Protein 7UOA (pdb70)

Radius of gyration: 18.77 Å; Cα contacts (8 Å, |Δi|>4): 302; chains: 2; bounding box: 49×44×49 Å

B-factor: mean 116.1, std 19.02, range [70.69, 180.22]

Secondary structure (DSSP, 8-state):
--HHHHHHHHHHHHHHHHHHHHHHHHHHT-EEEHHHHHHHTSSSSGGGHHHHHHHHHHHHHTTT-EEEEE----EEEEEETTS-S----------HHHHHHHHHHHHHSTTEEEHHHHHHHHHHTT--TTS-BTTTB-HHHIIIIIHHHTTSEEEE-----EEEE-HHHHHH--HHHHHHHHHHHHTPPPP----HHHHHH--/--TTTT-

Foldseek 3Di:
DDPLVVVVVVLVVLLVQVLQVVLVVQLVQHKDALVCCCVPRVVPLSLCCVQSVVSNQLVCCQQQQWHWDCPPPRMTTIAGHLHADAQPPCRGAGCRNVLLVLQLQQLVVPQKAAPVSSQVSVVVVPQHQPDQDPRNGHPVCCVPVVCVVVQQWDWDPDCNIIIGGGPSVVVSHHSVSSVVSVVDSVPDDDRDDDGPVVSVVSD/DDVVPDD

Nearest PDB structures (foldseek):
  7uoa-assembly1_A  TM=1.005E+00  e=1.827E-39  Homo sapiens
  2wa0-assembly1_A  TM=9.942E-01  e=4.359E-34  Homo sapiens
  9bd3-assembly2_C  TM=9.925E-01  e=2.452E-32  Homo sapiens
  6wjh-assembly3_C  TM=8.732E-01  e=4.875E-22  Homo sapiens
  6wjh-assembly4_D  TM=8.618E-01  e=2.652E-21  Homo sapiens

Solvent-accessible surface area: 10988 Å² total; per-residue (Å²): 124,93,65,84,61,94,24,137,106,25,1,49,94,27,10,83,80,0,8,85,30,1,10,158,22,31,34,56,188,91,97,1,46,75,66,60,1,35,98,66,11,0,108,115,66,73,121,15,15,98,30,1,29,19,37,0,24,24,11,0,52,1,54,14,0,0,45,27,34,85,86,85,102,74,32,25,35,17,69,20,6,49,54,16,74,18,31,18,44,204,90,127,50,1,44,0,1,2,0,3,0,0,1,0,13,0,8,106,107,33,119,34,0,49,39,69,28,0,44,106,10,0,20,60,22,33,0,124,73,67,48,139,51,120,35,14,14,51,2,95,119,7,4,23,90,49,0,48,128,60,74,1,3,87,64,58,52,84,165,88,99,43,5,55,14,1,83,58,0,110,86,52,15,48,58,120,36,0,58,96,6,5,92,122,2,59,79,42,135,121,46,82,61,18,43,69,153,90,22,61,120,113,112,145,15,117,21,2,67,82

GO terms:
  GO:0043066 negative regulation of apoptotic process (P, IMP)
  GO:0045787 positive regulation of cell cycle (P, IMP)
  GO:0005515 protein binding (F, IPI)

Sequence (210 aa):
ADAESLFREALSNKVDELAHFLLRKYRAKELVTKAEMLERVIKNYKRCFPVIFGKASESLKMIFGIDVKEVDSNTYTLVTCLGLSYDGLLQIFPKTGLLIIVLGTIAMEGDSASEEEIWEELGVMGVYDGREHTVYGEPRKLLTQDWVQENYLEYRQVPRYEFLWGPRALAETSYVKVLEHVVRVNARVRIAYPSLREAALLEYIRLYDY

InterPro domains:
  IPR002190 MAGE homology domain [PF01454] (121-282)
  IPR002190 MAGE homology domain [PS50838] (110-309)
  IPR002190 MAGE homology domain [SM01373] (117-287)
  IPR021072 Melanoma associated antigen, N-terminal [PF12440] (5-97)
  IPR021072 Melanoma associated antigen, N-terminal [SM01392] (3-97)
  IPR037445 Melanoma-associated antigen [PTHR11736] (4-315)
  IPR041898 MAGE homology domain, winged helix WH1 motif [G3DSA:1.10.10.1200] (82-191)
  IPR041899 MAGE homology domain, winged helix WH2 motif [G3DSA:1.10.10.1210] (194-317)

Structure (mmCIF, N/CA/C/O backbone):
data_7UOA
#
_entry.id   7UOA
#
_cell.length_a   79.387
_cell.length_b   79.387
_cell.length_c   215.003
_cell.angle_alpha   90.000
_cell.angle_beta   90.000
_cell.angle_gamma   120.000
#
_symmetry.space_group_name_H-M   'P 65 2 2'
#
loop_
_entity.id
_entity.type
_entity.pdbx_description
1 polymer 'Melanoma antigen A 4'
2 polymer MTP-1
3 non-polymer 1,2-ETHANEDIOL
4 non-polymer 2-AMINO-2-HYDROXYMETHYL-PROPANE-1,3-DIOL
#
loop_
_atom_site.group_PDB
_atom_site.id
_atom_site.type_symbol
_atom_site.label_atom_id
_atom_site.label_alt_id
_atom_site.label_comp_id
_atom_site.label_asym_id
_atom_site.label_entity_id
_atom_site.label_seq_id
_atom_site.pdbx_PDB_ins_code
_atom_site.Cartn_x
_atom_site.Cartn_y
_atom_site.Cartn_z
_atom_site.occupancy
_atom_site.B_iso_or_equiv
_atom_site.auth_seq_id
_atom_site.auth_comp_id
_atom_site.auth_asym_id
_atom_site.auth_atom_id
_atom_site.pdbx_PDB_model_num
ATOM 1 N N . ALA A 1 3 ? -17.642 16.593 20.650 1.00 137.17 100 ALA A N 1
ATOM 2 C CA . ALA A 1 3 ? -16.919 17.527 21.488 1.00 142.82 100 ALA A CA 1
ATOM 3 C C . ALA A 1 3 ? -15.485 17.640 21.001 1.00 144.44 100 ALA A C 1
ATOM 4 O O . ALA A 1 3 ? -14.884 18.705 21.063 1.00 142.98 100 ALA A O 1
ATOM 6 N N . ASP A 1 4 ? -14.965 16.540 20.469 1.00 146.39 101 ASP A N 1
ATOM 7 C CA . ASP A 1 4 ? -13.614 16.543 19.931 1.00 141.44 101 ASP A CA 1
ATOM 8 C C . ASP A 1 4 ? -13.515 17.492 18.738 1.00 156.62 101 ASP A C 1
ATOM 9 O O . ASP A 1 4 ? -14.450 17.628 17.943 1.00 164.09 101 ASP A O 1
ATOM 14 N N . ALA A 1 5 ? -12.368 18.161 18.624 1.00 142.84 102 ALA A N 1
ATOM 15 C CA . ALA A 1 5 ? -12.229 19.214 17.622 1.00 132.45 102 ALA A CA 1
ATOM 16 C C . ALA A 1 5 ? -12.236 18.638 16.210 1.00 128.83 102 ALA A C 1
ATOM 17 O O . ALA A 1 5 ? -12.975 19.112 15.337 1.00 119.25 102 ALA A O 1
ATOM 19 N N . GLU A 1 6 ? -11.419 17.608 15.963 1.00 130.08 103 GLU A N 1
ATOM 20 C CA . GLU A 1 6 ? -11.478 16.940 14.667 1.00 129.01 103 GLU A CA 1
ATOM 21 C C . GLU A 1 6 ? -12.826 16.267 14.451 1.00 130.36 103 GLU A C 1
ATOM 22 O O . GLU A 1 6 ? -13.247 16.089 13.303 1.00 125.83 103 GLU A O 1
ATOM 28 N N . SER A 1 7 ? -13.518 15.897 15.531 1.00 128.85 104 SER A N 1
ATOM 29 C CA . SER A 1 7 ? -14.858 15.339 15.385 1.00 125.46 104 SER A CA 1
ATOM 30 C C . SER A 1 7 ? -15.867 16.422 15.022 1.00 118.29 104 SER A C 1
ATOM 31 O O . SER A 1 7 ? -16.776 16.187 14.216 1.00 120.71 104 SER A O 1
ATOM 34 N N . LEU A 1 8 ? -15.733 17.610 15.615 1.00 115.33 105 LEU A N 1
ATOM 35 C CA . LEU A 1 8 ? -16.554 18.746 15.219 1.00 114.08 105 LEU A CA 1
ATOM 36 C C . LEU A 1 8 ? -16.128 19.340 13.884 1.00 112.41 105 LEU A C 1
ATOM 37 O O . LEU A 1 8 ? -16.868 20.152 13.319 1.00 109.01 105 LEU A O 1
ATOM 42 N N . PHE A 1 9 ? -14.955 18.962 13.373 1.00 112.77 106 PHE A N 1
ATOM 43 C CA . PHE A 1 9 ? -14.493 19.482 12.092 1.00 108.52 106 PHE A CA 1
ATOM 44 C C . PHE A 1 9 ? -15.310 18.897 10.947 1.00 104.34 106 PHE A C 1
ATOM 45 O O . PHE A 1 9 ? -15.931 19.628 10.166 1.00 97.97 106 PHE A O 1
ATOM 53 N N . ARG A 1 10 ? -15.327 17.565 10.840 1.00 105.71 107 ARG A N 1
ATOM 54 C CA . ARG A 1 10 ? -16.071 16.908 9.773 1.00 102.36 107 ARG A CA 1
ATOM 55 C C . ARG A 1 10 ? -17.568 17.180 9.858 1.00 98.55 107 ARG A C 1
ATOM 56 O O . ARG A 1 10 ? -18.258 17.095 8.839 1.00 103.98 107 ARG A O 1
ATOM 64 N N . GLU A 1 11 ? -18.088 17.502 11.047 1.00 98.40 108 GLU A N 1
ATOM 65 C CA . GLU A 1 11 ? -19.465 17.977 11.142 1.00 101.68 108 GLU A CA 1
ATOM 66 C C . GLU A 1 11 ? -19.616 19.361 10.527 1.00 96.68 108 GLU A C 1
ATOM 67 O O . GLU A 1 11 ? -20.679 19.683 9.987 1.00 94.28 108 GLU A O 1
ATOM 73 N N . ALA A 1 12 ? -18.571 20.188 10.599 1.00 96.79 109 ALA A N 1
ATOM 74 C CA . ALA A 1 12 ? -18.616 21.505 9.975 1.00 94.60 109 ALA A CA 1
ATOM 75 C C . ALA A 1 12 ? -18.459 21.406 8.463 1.00 96.92 109 ALA A C 1
ATOM 76 O O . ALA A 1 12 ? -19.121 22.137 7.718 1.00 101.58 109 ALA A O 1
ATOM 78 N N . LEU A 1 13 ? -17.593 20.506 7.994 1.00 97.09 110 LEU A N 1
ATOM 79 C CA . LEU A 1 13 ? -17.453 20.278 6.561 1.00 93.12 110 LEU A CA 1
ATOM 80 C C . LEU A 1 13 ? -18.724 19.669 5.985 1.00 89.54 110 LEU A C 1
ATOM 81 O O . LEU A 1 13 ? -19.259 20.143 4.977 1.00 92.51 110 LEU A O 1
ATOM 86 N N . SER A 1 14 ? -19.221 18.604 6.623 1.00 88.14 111 SER A N 1
ATOM 87 C CA . SER A 1 14 ? -20.443 17.954 6.162 1.00 86.06 111 SER A CA 1
ATOM 88 C C . SER A 1 14 ? -21.618 18.920 6.132 1.00 89.23 111 SER A C 1
ATOM 89 O O . SER A 1 14 ? -22.525 18.770 5.303 1.00 91.38 111 SER A O 1
ATOM 92 N N . ASN A 1 15 ? -21.621 19.915 7.018 1.00 91.46 112 ASN A N 1
ATOM 93 C CA . ASN A 1 15 ? -22.661 20.930 6.996 1.00 99.29 112 ASN A CA 1
ATOM 94 C C . ASN A 1 15 ? -22.403 22.016 5.962 1.00 94.81 112 ASN A C 1
ATOM 95 O O . ASN A 1 15 ? -23.362 22.596 5.441 1.00 105.57 112 ASN A O 1
ATOM 100 N N . LYS A 1 16 ? -21.139 22.300 5.643 1.00 91.26 113 LYS A N 1
ATOM 101 C CA . LYS A 1 16 ? -20.851 23.239 4.565 1.00 98.90 113 LYS A CA 1
ATOM 102 C C . LYS A 1 16 ? -21.102 22.621 3.198 1.00 96.91 113 LYS A C 1
ATOM 103 O O . LYS A 1 16 ? -21.395 23.344 2.240 1.00 89.06 113 LYS A O 1
ATOM 109 N N . VAL A 1 17 ? -20.991 21.297 3.086 1.00 94.30 114 VAL A N 1
ATOM 110 C CA . VAL A 1 17 ? -21.369 20.624 1.846 1.00 84.08 114 VAL A CA 1
ATOM 111 C C . VAL A 1 17 ? -22.856 20.811 1.584 1.00 89.13 114 VAL A C 1
ATOM 112 O O . VAL A 1 17 ? -23.274 21.167 0.475 1.00 96.37 114 VAL A O 1
ATOM 116 N N . ASP A 1 18 ? -23.675 20.586 2.610 1.00 91.03 115 ASP A N 1
ATOM 117 C CA . ASP A 1 18 ? -25.116 20.753 2.504 1.00 91.52 115 ASP A CA 1
ATOM 118 C C . ASP A 1 18 ? -25.553 22.211 2.540 1.00 91.49 115 ASP A C 1
ATOM 119 O O . ASP A 1 18 ? -26.714 22.501 2.235 1.00 92.62 115 ASP A O 1
ATOM 124 N N . GLU A 1 19 ? -24.667 23.129 2.914 1.00 90.83 116 GLU A N 1
ATOM 125 C CA . GLU A 1 19 ? -24.975 24.547 2.822 1.00 96.30 116 GLU A CA 1
ATOM 126 C C . GLU A 1 19 ? -24.582 25.149 1.482 1.00 97.74 116 GLU A C 1
ATOM 127 O O . GLU A 1 19 ? -25.202 26.128 1.052 1.00 97.26 116 GLU A O 1
ATOM 133 N N . LEU A 1 20 ? -23.579 24.579 0.814 1.00 98.49 117 LEU A N 1
ATOM 134 C CA . LEU A 1 20 ? -23.230 25.009 -0.533 1.00 98.77 117 LEU A CA 1
ATOM 135 C C . LEU A 1 20 ? -24.202 24.430 -1.552 1.00 95.01 117 LEU A C 1
ATOM 136 O O . LEU A 1 20 ? -24.617 25.120 -2.491 1.00 91.68 117 LEU A O 1
ATOM 141 N N . ALA A 1 21 ? -24.578 23.161 -1.377 1.00 93.95 118 ALA A N 1
ATOM 142 C CA . ALA A 1 21 ? -25.542 22.521 -2.262 1.00 88.63 118 ALA A CA 1
ATOM 143 C C . ALA A 1 21 ? -26.864 23.277 -2.275 1.00 94.98 118 ALA A C 1
ATOM 144 O O . ALA A 1 21 ? -27.369 23.665 -3.337 1.00 105.06 118 ALA A O 1
ATOM 146 N N . HIS A 1 22 ? -27.432 23.501 -1.088 1.00 93.79 119 HIS A N 1
ATOM 147 C CA . HIS A 1 22 ? -28.650 24.289 -0.958 1.00 97.67 119 HIS A CA 1
ATOM 148 C C . HIS A 1 22 ? -28.458 25.739 -1.378 1.00 102.76 119 HIS A C 1
ATOM 149 O O . HIS A 1 22 ? -29.453 26.448 -1.559 1.00 111.07 119 HIS A O 1
ATOM 156 N N . PHE A 1 23 ? -27.214 26.192 -1.537 1.00 98.85 120 PHE A N 1
ATOM 157 C CA . PHE A 1 23 ? -26.964 27.511 -2.105 1.00 102.46 120 PHE A CA 1
ATOM 158 C C . PHE A 1 23 ? -27.026 27.466 -3.627 1.00 105.34 120 PHE A C 1
ATOM 159 O O . PHE A 1 23 ? -27.675 28.309 -4.255 1.00 108.30 120 PHE A O 1
ATOM 167 N N . LEU A 1 24 ? -26.369 26.473 -4.231 1.00 107.02 121 LEU A N 1
ATOM 168 C CA . LEU A 1 24 ? -26.376 26.352 -5.685 1.00 103.82 121 LEU A CA 1
ATOM 169 C C . LEU A 1 24 ? -27.777 26.073 -6.215 1.00 109.08 121 LEU A C 1
ATOM 170 O O . LEU A 1 24 ? -28.138 26.528 -7.306 1.00 115.68 121 LEU A O 1
ATOM 175 N N . LEU A 1 25 ? -28.585 25.323 -5.461 1.00 107.79 122 LEU A N 1
ATOM 176 C CA . LEU A 1 25 ? -29.965 25.104 -5.881 1.00 108.90 122 LEU A CA 1
ATOM 177 C C . LEU A 1 25 ? -30.733 26.419 -5.933 1.00 117.58 122 LEU A C 1
ATOM 178 O O . LEU A 1 25 ? -31.580 26.620 -6.811 1.00 125.27 122 LEU A O 1
ATOM 183 N N . ARG A 1 26 ? -30.449 27.329 -4.998 1.00 115.23 123 ARG A N 1
ATOM 184 C CA . ARG A 1 26 ? -31.028 28.664 -5.077 1.00 122.36 123 ARG A CA 1
ATOM 185 C C . ARG A 1 26 ? -30.487 29.426 -6.279 1.00 125.02 123 ARG A C 1
ATOM 186 O O . ARG A 1 26 ? -31.155 30.328 -6.798 1.00 123.03 123 ARG A O 1
ATOM 194 N N . LYS A 1 27 ? -29.283 29.072 -6.735 1.00 121.80 124 LYS A N 1
ATOM 195 C CA . LYS A 1 27 ? -28.699 29.716 -7.906 1.00 126.09 124 LYS A CA 1
ATOM 196 C C . LYS A 1 27 ? -29.242 29.133 -9.205 1.00 136.79 124 LYS A C 1
ATOM 197 O O . LYS A 1 27 ? -29.493 29.875 -10.161 1.00 139.76 124 LYS A O 1
ATOM 203 N N . TYR A 1 28 ? -29.422 27.810 -9.264 1.00 154.84 125 TYR A N 1
ATOM 204 C CA . TYR A 1 28 ? -30.003 27.199 -10.456 1.00 150.75 125 TYR A CA 1
ATOM 205 C C . TYR A 1 28 ? -31.449 27.629 -10.656 1.00 146.05 125 TYR A C 1
ATOM 206 O O . TYR A 1 28 ? -31.883 27.829 -11.798 1.00 158.91 125 TYR A O 1
ATOM 215 N N . ARG A 1 29 ? -32.208 27.769 -9.567 1.00 132.12 126 ARG A N 1
ATOM 216 C CA . ARG A 1 29 ? -33.598 28.195 -9.679 1.00 127.41 126 ARG A CA 1
ATOM 217 C C . ARG A 1 29 ? -33.708 29.624 -10.193 1.00 131.07 126 ARG A C 1
ATOM 218 O O . ARG A 1 29 ? -34.691 29.966 -10.862 1.00 138.92 126 ARG A O 1
ATOM 220 N N . ALA A 1 30 ? -32.721 30.467 -9.895 1.00 133.47 127 ALA A N 1
ATOM 221 C CA . ALA A 1 30 ? -32.717 31.845 -10.362 1.00 138.70 127 ALA A CA 1
ATOM 222 C C . ALA A 1 30 ? -32.057 32.010 -11.723 1.00 147.39 127 ALA A C 1
ATOM 223 O O . ALA A 1 30 ? -32.139 33.100 -12.301 1.00 150.09 127 ALA A O 1
ATOM 225 N N . LYS A 1 31 ? -31.409 30.963 -12.239 1.00 155.16 128 LYS A N 1
ATOM 226 C CA . LYS A 1 31 ? -30.744 31.007 -13.543 1.00 167.76 128 LYS A CA 1
ATOM 227 C C . LYS A 1 31 ? -29.677 32.098 -13.583 1.00 173.60 128 LYS A C 1
ATOM 228 O O . LYS A 1 31 ? -29.540 32.824 -14.570 1.00 176.74 128 LYS A O 1
ATOM 234 N N . GLU A 1 32 ? -28.919 32.218 -12.499 1.00 153.53 129 GLU A N 1
ATOM 235 C CA . GLU A 1 32 ? -27.804 33.148 -12.425 1.00 147.81 129 GLU A CA 1
ATOM 236 C C . GLU A 1 32 ? -26.483 32.410 -12.613 1.00 141.07 129 GLU A C 1
ATOM 237 O O . GLU A 1 32 ? -26.428 31.181 -12.700 1.00 137.80 129 GLU A O 1
ATOM 243 N N . LEU A 1 33 ? -25.408 33.189 -12.676 1.00 145.15 130 LEU A N 1
ATOM 244 C CA . LEU A 1 33 ? -24.053 32.663 -12.736 1.00 149.24 130 LEU A CA 1
ATOM 245 C C . LEU A 1 33 ? -23.426 32.698 -11.348 1.00 140.99 130 LEU A C 1
ATOM 246 O O . LEU A 1 33 ? -23.656 33.626 -10.569 1.00 138.51 130 LEU A O 1
ATOM 251 N N . VAL A 1 34 ? -22.637 31.671 -11.041 1.00 134.21 131 VAL A N 1
ATOM 252 C CA . VAL A 1 34 ? -21.943 31.557 -9.764 1.00 126.20 131 VAL A CA 1
ATOM 253 C C . VAL A 1 34 ? -20.448 31.676 -10.014 1.00 126.29 131 VAL A C 1
ATOM 254 O O . VAL A 1 34 ? -19.897 30.965 -10.862 1.00 128.37 131 VAL A O 1
ATOM 258 N N . THR A 1 35 ? -19.793 32.566 -9.276 1.00 127.67 132 THR A N 1
ATOM 259 C CA . THR A 1 35 ? -18.345 32.697 -9.310 1.00 127.24 132 THR A CA 1
ATOM 260 C C . THR A 1 35 ? -17.745 32.120 -8.035 1.00 125.73 132 THR A C 1
ATOM 261 O O . THR A 1 35 ? -18.417 32.018 -7.005 1.00 124.09 132 THR A O 1
ATOM 265 N N . LYS A 1 36 ? -16.466 31.741 -8.121 1.00 126.61 133 LYS A N 1
ATOM 266 C CA . LYS A 1 36 ? -15.750 31.242 -6.951 1.00 118.67 133 LYS A CA 1
ATOM 267 C C . LYS A 1 36 ? -15.728 32.272 -5.829 1.00 115.68 133 LYS A C 1
ATOM 268 O O . LYS A 1 36 ? -15.712 31.906 -4.649 1.00 117.63 133 LYS A O 1
ATOM 274 N N . ALA A 1 37 ? -15.750 33.563 -6.176 1.00 115.04 134 ALA A N 1
ATOM 275 C CA . ALA A 1 37 ? -15.724 34.612 -5.160 1.00 116.39 134 ALA A CA 1
ATOM 276 C C . ALA A 1 37 ? -17.018 34.642 -4.354 1.00 120.85 134 ALA A C 1
ATOM 277 O O . ALA A 1 37 ? -17.001 34.955 -3.157 1.00 124.16 134 ALA A O 1
ATOM 279 N N . GLU A 1 38 ? -18.152 34.331 -4.991 1.00 125.51 135 GLU A N 1
ATOM 280 C CA . GLU A 1 38 ? -19.429 34.331 -4.281 1.00 1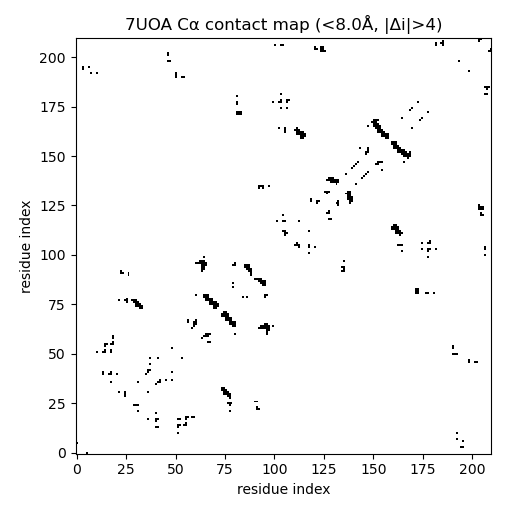31.90 135 GLU A CA 1
ATOM 281 C C . GLU A 1 38 ? -19.474 33.227 -3.232 1.00 122.80 135 GLU A C 1
ATOM 282 O O . GLU A 1 38 ? -19.813 33.472 -2.068 1.00 128.70 135 GLU A O 1
ATOM 288 N N . MET A 1 39 ? -19.144 31.996 -3.633 1.00 116.68 136 MET A N 1
ATOM 289 C CA . MET A 1 39 ? -19.214 30.862 -2.717 1.00 114.37 136 MET A CA 1
ATOM 290 C C . MET A 1 39 ? -18.257 31.021 -1.543 1.00 110.88 136 MET A C 1
ATOM 291 O O . MET A 1 39 ? -18.579 30.604 -0.424 1.00 109.73 136 MET A O 1
ATOM 296 N N . LEU A 1 40 ? -17.083 31.611 -1.776 1.00 113.73 137 LEU A N 1
ATOM 297 C CA . LEU A 1 40 ? -16.163 31.875 -0.676 1.00 111.17 137 LEU A CA 1
ATOM 298 C C . LEU A 1 40 ? -16.739 32.911 0.278 1.00 115.20 137 LEU A C 1
ATOM 299 O O . LEU A 1 40 ? -16.760 32.703 1.493 1.00 117.59 137 LEU A O 1
ATOM 304 N N . GLU A 1 41 ? -17.230 34.031 -0.256 1.00 126.53 138 GLU A N 1
ATOM 305 C CA . GLU A 1 41 ? -17.626 35.135 0.611 1.00 121.02 138 GLU A CA 1
ATOM 306 C C . GLU A 1 41 ? -18.973 34.886 1.281 1.00 121.42 138 GLU A C 1
ATOM 307 O O . GLU A 1 41 ? -19.210 35.388 2.387 1.00 134.78 138 GLU A O 1
ATOM 313 N N . ARG A 1 42 ? -19.859 34.106 0.656 1.00 116.89 139 ARG A N 1
ATOM 314 C CA . ARG A 1 42 ? -21.243 34.022 1.112 1.00 113.44 139 ARG A CA 1
ATOM 315 C C . ARG A 1 42 ? -21.686 32.599 1.447 1.00 108.48 139 ARG A C 1
ATOM 316 O O . ARG A 1 42 ? -22.891 32.355 1.581 1.00 106.35 139 ARG A O 1
ATOM 318 N N . VAL A 1 43 ? -20.754 31.650 1.579 1.00 105.80 140 VAL A N 1
ATOM 319 C CA . VAL A 1 43 ? -21.087 30.325 2.100 1.00 102.48 140 VAL A CA 1
ATOM 320 C C . VAL A 1 43 ? -19.966 29.845 3.012 1.00 101.45 140 VAL A C 1
ATOM 321 O O . VAL A 1 43 ? -20.148 29.733 4.229 1.00 112.94 140 VAL A O 1
ATOM 325 N N . ILE A 1 44 ? -18.801 29.552 2.434 1.00 99.08 141 ILE A N 1
ATOM 326 C CA . ILE A 1 44 ? -17.686 29.005 3.198 1.00 98.96 141 ILE A CA 1
ATOM 327 C C . ILE A 1 44 ? -16.698 30.117 3.534 1.00 102.24 141 ILE A C 1
ATOM 328 O O . ILE A 1 44 ? -15.488 29.979 3.319 1.00 100.02 141 ILE A O 1
ATOM 333 N N . LYS A 1 45 ? -17.212 31.220 4.083 1.00 105.06 142 LYS A N 1
ATOM 334 C CA . LYS A 1 45 ? -16.362 32.353 4.439 1.00 102.39 142 LYS A CA 1
ATOM 335 C C . LYS A 1 45 ? -15.257 31.957 5.408 1.00 104.45 142 LYS A C 1
ATOM 336 O O . LYS A 1 45 ? -14.168 32.541 5.387 1.00 102.46 142 LYS A O 1
ATOM 342 N N . ASN A 1 46 ? -15.504 30.957 6.248 1.00 109.07 143 ASN A N 1
ATOM 343 C CA . ASN A 1 46 ? -14.562 30.583 7.293 1.00 107.55 143 ASN A CA 1
ATOM 344 C C . ASN A 1 46 ? -13.552 29.546 6.814 1.00 104.58 143 ASN A C 1
ATOM 345 O O . ASN A 1 46 ? -12.363 29.641 7.133 1.00 106.83 143 ASN A O 1
ATOM 350 N N . TYR A 1 47 ? -14.007 28.557 6.048 1.00 114.27 144 TYR A N 1
ATOM 351 C CA . TYR A 1 47 ? -13.128 27.498 5.570 1.00 127.69 144 TYR A CA 1
ATOM 352 C C . TYR A 1 47 ? -12.888 27.654 4.075 1.00 128.72 144 TYR A C 1
ATOM 353 O O . TYR A 1 47 ? -13.247 26.772 3.288 1.00 120.84 144 TYR A O 1
ATOM 362 N N . LYS A 1 48 ? -12.280 28.772 3.673 1.00 123.22 145 LYS A N 1
ATOM 363 C CA . LYS A 1 48 ? -12.128 29.063 2.250 1.00 111.70 145 LYS A CA 1
ATOM 364 C C . LYS A 1 48 ? -11.173 28.083 1.582 1.00 114.68 145 LYS A C 1
ATOM 365 O O . LYS A 1 48 ? -11.469 27.543 0.510 1.00 119.42 145 LYS A O 1
ATOM 371 N N . ARG A 1 49 ? -10.015 27.841 2.201 1.00 114.13 146 ARG A N 1
ATOM 372 C CA . ARG A 1 49 ? -9.031 26.936 1.616 1.00 113.74 146 ARG A CA 1
ATOM 373 C C . ARG A 1 49 ? -9.544 25.508 1.482 1.00 112.00 146 ARG A C 1
ATOM 374 O O . ARG A 1 49 ? -8.862 24.680 0.870 1.00 101.07 146 ARG A O 1
ATOM 379 N N . CYS A 1 50 ? -10.713 25.196 2.038 1.00 117.81 147 CYS A N 1
ATOM 380 C CA . CYS A 1 50 ? -11.343 23.899 1.835 1.00 123.51 147 CYS A CA 1
ATOM 381 C C . CYS A 1 50 ? -12.202 23.855 0.580 1.00 126.18 147 CYS A C 1
ATOM 382 O O . CYS A 1 50 ? -12.883 22.851 0.348 1.00 126.33 147 CYS A O 1
ATOM 385 N N . PHE A 1 51 ? -12.180 24.914 -0.231 1.00 114.01 148 PHE A N 1
ATOM 386 C CA . PHE A 1 51 ? -13.021 24.994 -1.425 1.00 105.11 148 PHE A CA 1
ATOM 387 C C . PHE A 1 51 ? -12.880 23.797 -2.359 1.00 101.03 148 PHE A C 1
ATOM 388 O O . PHE A 1 51 ? -13.922 23.282 -2.813 1.00 100.45 148 PHE A O 1
ATOM 396 N N . PRO A 1 52 ? -11.688 23.294 -2.688 1.00 98.37 149 PRO A N 1
ATOM 397 C CA . PRO A 1 52 ? -11.607 22.124 -3.579 1.00 98.91 149 PRO A CA 1
ATOM 398 C C . PRO A 1 52 ? -12.340 20.891 -3.066 1.00 99.22 149 PRO A C 1
ATOM 399 O O . PRO A 1 52 ? -12.651 20.001 -3.869 1.00 101.00 149 PRO A O 1
ATOM 403 N N . VAL A 1 53 ? -12.640 20.810 -1.770 1.00 103.41 150 VAL A N 1
ATOM 404 C CA . VAL A 1 53 ? -13.288 19.636 -1.207 1.00 103.18 150 VAL A CA 1
ATOM 405 C C . VAL A 1 53 ? -14.762 19.884 -0.868 1.00 99.67 150 VAL A C 1
ATOM 406 O O . VAL A 1 53 ? -15.570 18.953 -0.974 1.00 94.18 150 VAL A O 1
ATOM 410 N N . ILE A 1 54 ? -15.137 21.098 -0.461 1.00 100.08 151 ILE A N 1
ATOM 411 C CA . ILE A 1 54 ? -16.552 21.363 -0.218 1.00 98.85 151 ILE A CA 1
ATOM 412 C C . ILE A 1 54 ? -17.282 21.589 -1.535 1.00 101.77 151 ILE A C 1
ATOM 413 O O . ILE A 1 54 ? -18.432 21.170 -1.701 1.00 100.81 151 ILE A O 1
ATOM 418 N N . PHE A 1 55 ? -16.624 22.252 -2.488 1.00 102.56 152 PHE A N 1
ATOM 419 C CA . PHE A 1 55 ? -17.180 22.397 -3.829 1.00 102.53 152 PHE A CA 1
ATOM 420 C C . PHE A 1 55 ? -17.220 21.055 -4.550 1.00 96.79 152 PHE A C 1
ATOM 421 O O . PHE A 1 55 ? -18.220 20.712 -5.192 1.00 93.26 152 PHE A O 1
ATOM 429 N N . GLY A 1 56 ? -16.135 20.280 -4.457 1.00 96.88 153 GLY A N 1
ATOM 430 C CA . GLY A 1 56 ? -16.101 18.985 -5.115 1.00 95.81 153 GLY A CA 1
ATOM 431 C C . GLY A 1 56 ? -17.114 18.003 -4.559 1.00 96.73 153 GLY A C 1
ATOM 432 O O . GLY A 1 56 ? -17.632 17.156 -5.294 1.00 100.51 153 GLY A O 1
ATOM 433 N N . LYS A 1 57 ? -17.408 18.095 -3.260 1.00 98.26 154 LYS A N 1
ATOM 434 C CA . LYS A 1 57 ? -18.429 17.253 -2.654 1.00 94.07 154 LYS A CA 1
ATOM 435 C C . LYS A 1 57 ? -19.831 17.841 -2.769 1.00 91.09 154 LYS A C 1
ATOM 436 O O . LYS A 1 57 ? -20.806 17.129 -2.512 1.00 88.79 154 LYS A O 1
ATOM 442 N N . ALA A 1 58 ? -19.964 19.114 -3.144 1.00 91.55 155 ALA A N 1
ATOM 443 C CA . ALA A 1 58 ? -21.280 19.675 -3.427 1.00 95.33 155 ALA A CA 1
ATOM 444 C C . ALA A 1 58 ? -21.657 19.514 -4.896 1.00 100.63 155 ALA A C 1
ATOM 445 O O . ALA A 1 58 ? -22.814 19.206 -5.210 1.00 97.77 155 ALA A O 1
ATOM 447 N N . SER A 1 59 ? -20.696 19.737 -5.801 1.00 107.81 156 SER A N 1
ATOM 448 C CA . SER A 1 59 ? -20.931 19.476 -7.218 1.00 103.59 156 SER A CA 1
ATOM 449 C C . SER A 1 59 ? -21.349 18.029 -7.436 1.00 102.82 156 SER A C 1
ATOM 450 O O . SER A 1 59 ? -22.265 17.735 -8.214 1.00 122.10 156 SER A O 1
ATOM 453 N N . GLU A 1 60 ? -20.677 17.109 -6.747 1.00 91.78 157 GLU A N 1
ATOM 454 C CA . GLU A 1 60 ? -21.002 15.695 -6.838 1.00 89.65 157 GLU A CA 1
ATOM 455 C C . GLU A 1 60 ? -22.335 15.370 -6.180 1.00 90.16 157 GLU A C 1
ATOM 456 O O . GLU A 1 60 ? -22.996 14.406 -6.584 1.00 85.63 157 GLU A O 1
ATOM 462 N N . SER A 1 61 ? -22.745 16.157 -5.186 1.00 97.46 158 SER A N 1
ATOM 463 C CA . SER A 1 61 ? -24.040 16.005 -4.539 1.00 95.27 158 SER A CA 1
ATOM 464 C C . SER A 1 61 ? -25.166 16.689 -5.301 1.00 94.15 158 SER A C 1
ATOM 465 O O . SER A 1 61 ? -26.307 16.677 -4.831 1.00 102.56 158 SER A O 1
ATOM 468 N N . LEU A 1 62 ? -24.876 17.305 -6.443 1.00 102.29 159 LEU A N 1
ATOM 469 C CA . LEU A 1 62 ? -25.898 17.846 -7.329 1.00 97.33 159 LEU A CA 1
ATOM 470 C C . LEU A 1 62 ? -26.054 17.017 -8.594 1.00 91.98 159 LEU A C 1
ATOM 471 O O . LEU A 1 62 ? -27.181 16.754 -9.027 1.00 93.81 159 LEU A O 1
ATOM 476 N N . LYS A 1 63 ? -24.941 16.579 -9.185 1.00 87.45 160 LYS A N 1
ATOM 477 C CA . LYS A 1 63 ? -24.960 15.784 -10.407 1.00 88.71 160 LYS A CA 1
ATOM 478 C C . LYS A 1 63 ? -25.777 14.510 -10.239 1.00 92.13 160 LYS A C 1
ATOM 479 O O . LYS A 1 63 ? -26.380 14.014 -11.198 1.00 98.07 160 LYS A O 1
ATOM 485 N N . MET A 1 64 ? -25.815 13.987 -9.013 1.00 93.55 161 MET A N 1
ATOM 486 C CA . MET A 1 64 ? -26.386 12.678 -8.745 1.00 92.55 161 MET A CA 1
ATOM 487 C C . MET A 1 64 ? -27.670 12.711 -7.931 1.00 90.82 161 MET A C 1
ATOM 488 O O . MET A 1 64 ? -28.445 11.752 -7.999 1.00 92.40 161 MET A O 1
ATOM 493 N N . ILE A 1 65 ? -27.916 13.771 -7.165 1.00 91.29 162 ILE A N 1
ATOM 494 C CA . ILE A 1 65 ? -29.121 13.872 -6.352 1.00 96.38 162 ILE A CA 1
ATOM 495 C C . ILE A 1 65 ? -30.235 14.609 -7.085 1.00 92.09 162 ILE A C 1
ATOM 496 O O . ILE A 1 65 ? -31.398 14.211 -7.016 1.00 86.07 162 ILE A O 1
ATOM 501 N N . PHE A 1 66 ? -29.905 15.693 -7.785 1.00 97.21 163 PHE A N 1
ATOM 502 C CA . PHE A 1 66 ? -30.901 16.462 -8.518 1.00 101.35 163 PHE A CA 1
ATOM 503 C C . PHE A 1 66 ? -30.590 16.550 -10.007 1.00 106.16 163 PHE A C 1
ATOM 504 O O . PHE A 1 66 ? -31.297 17.257 -10.735 1.00 104.83 163 PHE A O 1
ATOM 512 N N . GLY A 1 67 ? -29.555 15.857 -10.477 1.00 112.47 164 GLY A N 1
ATOM 513 C CA . GLY A 1 67 ? -29.183 15.919 -11.876 1.00 109.58 164 GLY A CA 1
ATOM 514 C C . GLY A 1 67 ? -28.864 17.324 -12.343 1.00 112.63 164 GLY A C 1
ATOM 515 O O . GLY A 1 67 ? -29.293 17.737 -13.424 1.00 120.28 164 GLY A O 1
ATOM 516 N N . ILE A 1 68 ? -28.124 18.074 -11.533 1.00 99.46 165 ILE A N 1
ATOM 517 C CA . ILE A 1 68 ? -27.707 19.428 -11.872 1.00 96.53 165 ILE A CA 1
ATOM 518 C C . ILE A 1 68 ? -26.192 19.429 -12.014 1.00 100.28 165 ILE A C 1
ATOM 519 O O . ILE A 1 68 ? -25.480 18.940 -11.129 1.00 109.93 165 ILE A O 1
ATOM 524 N N . ASP A 1 69 ? -25.709 19.963 -13.133 1.00 98.99 166 ASP A N 1
ATOM 525 C CA . ASP A 1 69 ? -24.294 19.954 -13.481 1.00 107.17 166 ASP A CA 1
ATOM 526 C C . ASP A 1 69 ? -23.713 21.351 -13.321 1.00 114.05 166 ASP A C 1
ATOM 527 O O . ASP A 1 69 ? -24.270 22.325 -13.838 1.00 115.99 166 ASP A O 1
ATOM 532 N N . VAL A 1 70 ? -22.591 21.443 -12.615 1.00 121.53 167 VAL A N 1
ATOM 533 C CA . VAL A 1 70 ? -21.865 22.696 -12.444 1.00 125.25 167 VAL A CA 1
ATOM 534 C C . VAL A 1 70 ? -20.873 22.818 -13.596 1.00 123.06 167 VAL A C 1
ATOM 535 O O . VAL A 1 70 ? -19.830 22.158 -13.601 1.00 122.30 167 VAL A O 1
ATOM 539 N N . LYS A 1 71 ? -21.190 23.669 -14.570 1.00 124.79 168 LYS A N 1
ATOM 540 C CA . LYS A 1 71 ? -20.387 23.814 -15.780 1.00 123.27 168 LYS A CA 1
ATOM 541 C C . LYS A 1 71 ? -19.566 25.097 -15.700 1.00 124.85 168 LYS A C 1
ATOM 542 O O . LYS A 1 71 ? -20.119 26.200 -15.764 1.00 127.02 168 LYS A O 1
ATOM 544 N N . GLU A 1 72 ? -18.249 24.951 -15.574 1.00 125.63 169 GLU A N 1
ATOM 545 C CA . GLU A 1 72 ? -17.364 26.105 -15.643 1.00 136.86 169 GLU A CA 1
ATOM 546 C C . GLU A 1 72 ? -17.342 26.655 -17.062 1.00 146.17 169 GLU A C 1
ATOM 547 O O . GLU A 1 72 ? -17.075 25.923 -18.018 1.00 156.26 169 GLU A O 1
ATOM 553 N N . VAL A 1 73 ? -17.633 27.950 -17.202 1.00 147.44 170 VAL A N 1
ATOM 554 C CA . VAL A 1 73 ? -17.528 28.578 -18.513 1.00 151.77 170 VAL A CA 1
ATOM 555 C C . VAL A 1 73 ? -16.079 28.841 -18.895 1.00 160.42 170 VAL A C 1
ATOM 556 O O . VAL A 1 73 ? -15.776 28.962 -20.088 1.00 157.47 170 VAL A O 1
ATOM 560 N N . ASP A 1 74 ? -15.179 28.919 -17.916 1.00 152.85 171 ASP A N 1
ATOM 561 C CA . ASP A 1 74 ? -13.747 29.097 -18.155 1.00 153.30 171 ASP A CA 1
ATOM 562 C C . ASP A 1 74 ? -13.456 30.296 -19.054 1.00 178.63 171 ASP A C 1
ATOM 563 O O . ASP A 1 74 ? -12.898 31.298 -18.611 1.00 171.57 171 ASP A O 1
ATOM 565 N N . SER A 1 77 ? -11.741 33.836 -15.716 1.00 134.19 174 SER A N 1
ATOM 566 C CA . SER A 1 77 ? -12.312 32.503 -15.564 1.00 143.21 174 SER A CA 1
ATOM 567 C C . SER A 1 77 ? -12.954 32.333 -14.188 1.00 150.03 174 SER A C 1
ATOM 568 O O . SER A 1 77 ? -13.399 33.306 -13.580 1.00 144.31 174 SER A O 1
ATOM 571 N N . ASN A 1 78 ? -12.991 31.087 -13.709 1.00 160.99 175 ASN A N 1
ATOM 572 C CA . ASN A 1 78 ? -13.572 30.732 -12.413 1.00 143.83 175 ASN A CA 1
ATOM 573 C C . ASN A 1 78 ? -15.052 31.091 -12.324 1.00 141.10 175 ASN A C 1
ATOM 574 O O . ASN A 1 78 ? -15.545 31.466 -11.259 1.00 134.67 175 ASN A O 1
ATOM 579 N N . THR A 1 79 ? -15.776 30.971 -13.431 1.00 151.53 176 THR A N 1
ATOM 580 C CA . THR A 1 79 ? -17.203 31.254 -13.476 1.00 138.58 176 THR A CA 1
ATOM 581 C C . THR A 1 79 ? -17.940 29.978 -13.861 1.00 135.54 176 THR A C 1
ATOM 582 O O . THR A 1 79 ? -17.514 29.265 -14.775 1.00 138.89 176 THR A O 1
ATOM 586 N N . TYR A 1 80 ? -19.034 29.689 -13.157 1.00 132.20 177 TYR A N 1
ATOM 587 C CA . TYR A 1 80 ? -19.791 28.459 -13.345 1.00 129.27 177 TYR A CA 1
ATOM 588 C C . TYR A 1 80 ? -21.255 28.784 -13.607 1.00 125.77 177 TYR A C 1
ATOM 589 O O . TYR A 1 80 ? -21.777 29.802 -13.145 1.00 127.54 177 TYR A O 1
ATOM 598 N N . THR A 1 81 ? -21.912 27.905 -14.361 1.00 126.23 178 THR A N 1
ATOM 599 C CA . THR A 1 81 ? -23.341 28.008 -14.623 1.00 125.79 178 THR A CA 1
ATOM 600 C C . THR A 1 81 ? -23.980 26.645 -14.398 1.00 123.76 178 THR A C 1
ATOM 601 O O . THR A 1 81 ? -23.348 25.605 -14.599 1.00 122.15 178 THR A O 1
ATOM 605 N N . LEU A 1 82 ? -25.240 26.658 -13.970 1.00 123.71 179 LEU A N 1
ATOM 606 C CA . LEU A 1 82 ? -25.936 25.454 -13.533 1.00 129.34 179 LEU A CA 1
ATOM 607 C C . LEU A 1 82 ? -26.937 25.019 -14.596 1.00 132.28 179 LEU A C 1
ATOM 608 O O . LEU A 1 82 ? -27.859 25.770 -14.934 1.00 135.97 179 LEU A O 1
ATOM 613 N N . VAL A 1 83 ? -26.754 23.804 -15.116 1.00 122.22 180 VAL A N 1
ATOM 614 C CA . VAL A 1 83 ? -27.631 23.223 -16.123 1.00 118.35 180 VAL A CA 1
ATOM 615 C C . VAL A 1 83 ? -28.061 21.838 -15.650 1.00 108.96 180 VAL A C 1
ATOM 616 O O . VAL A 1 83 ? -27.560 21.310 -14.656 1.00 114.16 180 VAL A O 1
ATOM 620 N N . THR A 1 84 ? -29.001 21.251 -16.386 1.00 108.33 181 THR A N 1
ATOM 621 C CA . THR A 1 84 ? -29.475 19.905 -16.103 1.00 101.51 181 THR A CA 1
ATOM 622 C C . THR A 1 84 ? -28.572 18.865 -16.763 1.00 96.21 181 THR A C 1
ATOM 623 O O . THR A 1 84 ? -27.933 19.119 -17.788 1.00 94.37 181 THR A O 1
ATOM 627 N N . CYS A 1 85 ? -28.523 17.681 -16.152 1.00 94.82 182 CYS A N 1
ATOM 628 C CA . CYS A 1 85 ? -27.665 16.606 -16.634 1.00 96.66 182 CYS A CA 1
ATOM 629 C C . CYS A 1 85 ? -28.263 15.955 -17.876 1.00 99.04 182 CYS A C 1
ATOM 630 O O . CYS A 1 85 ? -29.475 15.736 -17.960 1.00 99.84 182 CYS A O 1
ATOM 633 N N . LEU A 1 86 ? -27.396 15.656 -18.846 1.00 102.93 183 LEU A N 1
ATOM 634 C CA . LEU A 1 86 ? -27.743 15.161 -20.177 1.00 108.45 183 LEU A CA 1
ATOM 635 C C . LEU A 1 86 ? -28.614 16.136 -20.957 1.00 99.60 183 LEU A C 1
ATOM 636 O O . LEU A 1 86 ? -29.150 15.770 -22.013 1.00 94.97 183 LEU A O 1
ATOM 641 N N . GLY A 1 87 ? -28.762 17.370 -20.480 1.00 99.28 184 GLY A N 1
ATOM 642 C CA . GLY A 1 87 ? -29.541 18.370 -21.181 1.00 96.64 184 GLY A CA 1
ATOM 643 C C . GLY A 1 87 ? -31.005 18.008 -21.334 1.00 109.02 184 GLY A C 1
ATOM 644 O O . GLY A 1 87 ? -31.502 17.879 -22.458 1.00 137.73 184 GLY A O 1
ATOM 645 N N . LEU A 1 88 ? -31.704 17.833 -20.215 1.00 101.24 185 LEU A N 1
ATOM 646 C CA . LEU A 1 88 ? -33.138 17.599 -20.238 1.00 108.26 185 LEU A CA 1
ATOM 647 C C . LEU A 1 88 ? -33.850 18.948 -20.146 1.00 119.59 185 LEU A C 1
ATOM 648 O O . LEU A 1 88 ? -33.218 20.007 -20.171 1.00 123.93 185 LEU A O 1
ATOM 653 N N . SER A 1 89 ? -35.180 18.928 -20.052 1.00 128.17 186 SER A N 1
ATOM 654 C CA . SER A 1 89 ? -35.964 20.146 -19.910 1.00 134.14 186 SER A CA 1
ATOM 655 C C . SER A 1 89 ? -36.810 20.174 -18.648 1.00 136.66 186 SER A C 1
ATOM 656 O O . SER A 1 89 ? -37.350 21.234 -18.308 1.00 149.06 186 SER A O 1
ATOM 659 N N . TYR A 1 90 ? -36.928 19.055 -17.944 1.00 120.93 187 TYR A N 1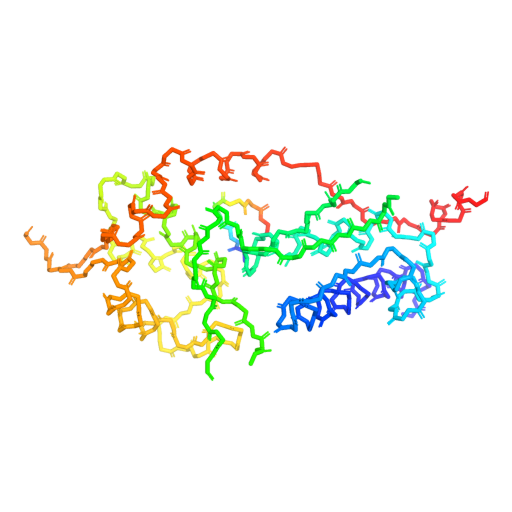
ATOM 660 C CA . TYR A 1 90 ? -37.793 18.938 -16.780 1.00 119.25 187 TYR A CA 1
ATOM 661 C C . TYR A 1 90 ? -36.952 18.888 -15.512 1.00 121.22 187 TYR A C 1
ATOM 662 O O . TYR A 1 90 ? -35.919 18.212 -15.470 1.00 128.16 187 TYR A O 1
ATOM 671 N N . ASP A 1 91 ? -37.391 19.619 -14.491 1.00 122.90 188 ASP A N 1
ATOM 672 C CA . ASP A 1 91 ? -36.818 19.539 -13.155 1.00 116.21 188 ASP A CA 1
ATOM 673 C C . ASP A 1 91 ? -37.849 19.284 -12.068 1.00 115.17 188 ASP A C 1
ATOM 674 O O . ASP A 1 91 ? -37.499 18.713 -11.031 1.00 116.12 188 ASP A O 1
ATOM 679 N N . GLY A 1 92 ? -39.101 19.690 -12.273 1.00 118.96 189 GLY A N 1
ATOM 680 C CA . GLY A 1 92 ? -40.149 19.513 -11.287 1.00 120.12 189 GLY A CA 1
ATOM 681 C C . GLY A 1 92 ? -40.489 20.751 -10.487 1.00 128.49 189 GLY A C 1
ATOM 682 O O . GLY A 1 92 ? -41.310 20.664 -9.567 1.00 124.74 189 GLY A O 1
ATOM 683 N N . LEU A 1 93 ? -39.897 21.900 -10.804 1.00 146.12 190 LEU A N 1
ATOM 684 C CA . LEU A 1 93 ? -40.107 23.124 -10.032 1.00 146.35 190 LEU A CA 1
ATOM 685 C C . LEU A 1 93 ? -41.278 23.884 -10.642 1.00 137.04 190 LEU A C 1
ATOM 686 O O . LEU A 1 93 ? -41.130 24.635 -11.607 1.00 134.50 190 LEU A O 1
ATOM 691 N N . LEU A 1 94 ? -42.460 23.685 -10.068 1.00 131.59 191 LEU A N 1
ATOM 692 C CA . LEU A 1 94 ? -43.659 24.373 -10.529 1.00 128.38 191 LEU A CA 1
ATOM 693 C C . LEU A 1 94 ? -44.643 24.588 -9.382 1.00 122.41 191 LEU A C 1
ATOM 694 O O . LEU A 1 94 ? -44.825 25.709 -8.905 1.00 126.33 191 LEU A O 1
ATOM 699 N N . GLN A 1 98 ? -39.796 26.517 -6.516 1.00 120.70 195 GLN A N 1
ATOM 700 C CA . GLN A 1 98 ? -38.434 26.278 -6.976 1.00 125.18 195 GLN A CA 1
ATOM 701 C C . GLN A 1 98 ? -37.566 25.748 -5.842 1.00 126.62 195 GLN A C 1
ATOM 702 O O . GLN A 1 98 ? -36.646 26.428 -5.386 1.00 122.07 195 GLN A O 1
ATOM 704 N N . ILE A 1 99 ? -37.852 24.528 -5.392 1.00 135.44 196 ILE A N 1
ATOM 705 C CA . ILE A 1 99 ? -37.194 23.989 -4.208 1.00 136.46 196 ILE A CA 1
ATOM 706 C C . ILE A 1 99 ? -36.222 22.878 -4.585 1.00 121.72 196 ILE A C 1
ATOM 707 O O . ILE A 1 99 ? -35.001 23.068 -4.544 1.00 119.50 196 ILE A O 1
ATOM 712 N N . PHE A 1 100 ? -36.747 21.713 -4.953 1.00 121.47 197 PHE A N 1
ATOM 713 C CA . PHE A 1 100 ? -35.924 20.522 -5.126 1.00 119.46 197 PHE A CA 1
ATOM 714 C C . PHE A 1 100 ? -36.087 19.951 -6.530 1.00 114.62 197 PHE A C 1
ATOM 715 O O . PHE A 1 100 ? -37.209 19.589 -6.919 1.00 111.44 197 PHE A O 1
ATOM 723 N N . PRO A 1 101 ? -35.015 19.856 -7.318 1.00 112.27 198 PRO A N 1
ATOM 724 C CA . PRO A 1 101 ? -35.144 19.295 -8.670 1.00 111.43 198 PRO A CA 1
ATOM 725 C C . PRO A 1 101 ? -35.303 17.784 -8.622 1.00 106.64 198 PRO A C 1
ATOM 726 O O . PRO A 1 101 ? -34.596 17.091 -7.888 1.00 98.21 198 PRO A O 1
ATOM 730 N N . LYS A 1 102 ? -36.248 17.282 -9.414 1.00 109.77 199 LYS A N 1
ATOM 731 C CA . LYS A 1 102 ? -36.507 15.856 -9.542 1.00 103.27 199 LYS A CA 1
ATOM 732 C C . LYS A 1 102 ? -35.837 15.254 -10.771 1.00 100.69 199 LYS A C 1
ATOM 733 O O . LYS A 1 102 ? -36.163 14.125 -11.155 1.00 101.24 199 LYS A O 1
ATOM 739 N N . THR A 1 103 ? -34.909 15.989 -11.390 1.00 102.41 200 THR A N 1
ATOM 740 C CA . THR A 1 103 ? -34.237 15.501 -12.591 1.00 94.34 200 THR A CA 1
ATOM 741 C C . THR A 1 103 ? -33.395 14.268 -12.289 1.00 91.47 200 THR A C 1
ATOM 742 O O . THR A 1 103 ? -33.509 13.242 -12.972 1.00 93.52 200 THR A O 1
ATOM 746 N N . GLY A 1 104 ? -32.545 14.348 -11.262 1.00 91.44 201 GLY A N 1
ATOM 747 C CA . GLY A 1 104 ? -31.666 13.240 -10.929 1.00 90.39 201 GLY A CA 1
ATOM 748 C C . GLY A 1 104 ? -32.384 11.939 -10.627 1.00 88.61 201 GLY A C 1
ATOM 749 O O . GLY A 1 104 ? -31.839 10.867 -10.904 1.00 84.83 201 GLY A O 1
ATOM 750 N N . LEU A 1 105 ? -33.593 12.006 -10.065 1.00 88.69 202 LEU A N 1
ATOM 751 C CA . LEU A 1 105 ? -34.364 10.790 -9.839 1.00 88.77 202 LEU A CA 1
ATOM 752 C C . LEU A 1 105 ? -34.911 10.237 -11.148 1.00 100.99 202 LEU A C 1
ATOM 753 O O . LEU A 1 105 ? -34.954 9.017 -11.334 1.00 105.00 202 LEU A O 1
ATOM 758 N N . LEU A 1 106 ? -35.332 11.118 -12.057 1.00 99.14 203 LEU A N 1
ATOM 759 C CA . LEU A 1 106 ? -35.729 10.723 -13.402 1.00 95.51 203 LEU A CA 1
ATOM 760 C C . LEU A 1 106 ? -34.592 9.972 -14.084 1.00 88.97 203 LEU A C 1
ATOM 761 O O . LEU A 1 106 ? -34.764 8.832 -14.531 1.00 89.87 203 LEU A O 1
ATOM 766 N N . ILE A 1 107 ? -33.420 10.610 -14.151 1.00 78.29 204 ILE A N 1
ATOM 767 C CA . ILE A 1 107 ? -32.250 10.019 -14.796 1.00 75.29 204 ILE A CA 1
ATOM 768 C C . ILE A 1 107 ? -31.871 8.699 -14.136 1.00 75.98 204 ILE A C 1
ATOM 769 O O . ILE A 1 107 ? -31.331 7.799 -14.793 1.00 83.16 204 ILE A O 1
ATOM 774 N N . ILE A 1 108 ? -32.157 8.550 -12.840 1.00 82.76 205 ILE A N 1
ATOM 775 C CA . ILE A 1 108 ? -31.931 7.267 -12.180 1.00 86.42 205 ILE A CA 1
ATOM 776 C C . ILE A 1 108 ? -32.937 6.228 -12.668 1.00 86.00 205 ILE A C 1
ATOM 777 O O . ILE A 1 108 ? -32.578 5.074 -12.929 1.00 89.38 205 ILE A O 1
ATOM 782 N N . VAL A 1 109 ? -34.207 6.618 -12.801 1.00 86.13 206 VAL A N 1
ATOM 783 C CA . VAL A 1 109 ? -35.227 5.685 -13.278 1.00 98.11 206 VAL A CA 1
ATOM 784 C C . VAL A 1 109 ? -34.945 5.279 -14.721 1.00 91.50 206 VAL A C 1
ATOM 785 O O . VAL A 1 109 ? -35.131 4.116 -15.102 1.00 89.43 206 VAL A O 1
ATOM 789 N N . LEU A 1 110 ? -34.489 6.229 -15.541 1.00 88.71 207 LEU A N 1
ATOM 790 C CA . LEU A 1 110 ? -34.202 5.944 -16.945 1.00 82.02 207 LEU A CA 1
ATOM 791 C C . LEU A 1 110 ? -33.092 4.909 -17.086 1.00 81.86 207 LEU A C 1
ATOM 792 O O . LEU A 1 110 ? -33.251 3.895 -17.774 1.00 90.77 207 LEU A O 1
ATOM 797 N N . GLY A 1 111 ? -31.950 5.156 -16.441 1.00 77.33 208 GLY A N 1
ATOM 798 C CA . GLY A 1 111 ? -30.837 4.223 -16.492 1.00 84.00 208 GLY A CA 1
ATOM 799 C C . GLY A 1 111 ? -31.131 2.865 -15.891 1.00 92.10 208 GLY A C 1
ATOM 800 O O . GLY A 1 111 ? -30.398 1.910 -16.176 1.00 90.94 208 GLY A O 1
ATOM 801 N N . THR A 1 112 ? -32.172 2.754 -15.064 1.00 95.35 209 THR A N 1
ATOM 802 C CA . THR A 1 112 ? -32.573 1.457 -14.536 1.00 96.00 209 THR A CA 1
ATOM 803 C C . THR A 1 112 ? -33.324 0.641 -15.578 1.00 100.68 209 THR A C 1
ATOM 804 O O . THR A 1 112 ? -33.168 -0.584 -15.632 1.00 101.75 209 THR A O 1
ATOM 808 N N . ILE A 1 113 ? -34.133 1.296 -16.410 1.00 100.06 210 ILE A N 1
ATOM 809 C CA . ILE A 1 113 ? -34.751 0.613 -17.540 1.00 95.91 210 ILE A CA 1
ATOM 810 C C . ILE A 1 113 ? -33.724 0.353 -18.632 1.00 96.61 210 ILE A C 1
ATOM 811 O O . ILE A 1 113 ? -33.775 -0.674 -19.317 1.00 102.68 210 ILE A O 1
ATOM 816 N N . ALA A 1 114 ? -32.783 1.281 -18.817 1.00 92.16 211 ALA A N 1
ATOM 817 C CA . ALA A 1 114 ? -31.789 1.139 -19.876 1.00 91.19 211 ALA A CA 1
ATOM 818 C C . ALA A 1 114 ? -30.923 -0.097 -19.680 1.00 96.39 211 ALA A C 1
ATOM 819 O O . ALA A 1 114 ? -30.323 -0.595 -20.640 1.00 99.83 211 ALA A O 1
ATOM 821 N N . MET A 1 115 ? -30.849 -0.611 -18.451 1.00 97.47 212 MET A N 1
ATOM 822 C CA . MET A 1 115 ? -30.025 -1.775 -18.157 1.00 97.47 212 MET A CA 1
ATOM 823 C C . MET A 1 115 ? -30.803 -3.082 -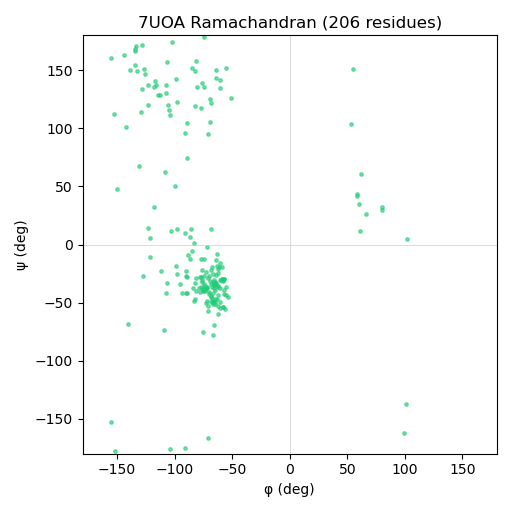18.133 1.00 102.41 212 MET A C 1
ATOM 824 O O . MET A 1 115 ? -30.206 -4.140 -18.360 1.00 105.37 212 MET A O 1
ATOM 829 N N . GLU A 1 116 ? -32.106 -3.042 -17.868 1.00 108.13 213 GLU A N 1
ATOM 830 C CA . GLU A 1 116 ? -32.955 -4.215 -18.014 1.00 124.74 213 GLU A CA 1
ATOM 831 C C . GLU A 1 116 ? -33.471 -4.385 -19.439 1.00 118.16 213 GLU A C 1
ATOM 832 O O . GLU A 1 116 ? -34.389 -5.181 -19.665 1.00 131.37 213 GLU A O 1
ATOM 838 N N . GLY A 1 117 ? -32.906 -3.653 -20.397 1.00 114.44 214 GLY A N 1
ATOM 839 C CA . GLY A 1 117 ? -33.239 -3.825 -21.797 1.00 119.38 214 GLY A CA 1
ATOM 840 C C . GLY A 1 117 ? -34.202 -2.786 -22.332 1.00 117.05 214 GLY A C 1
ATOM 841 O O . GLY A 1 117 ? -34.068 -1.592 -22.047 1.00 107.28 214 GLY A O 1
ATOM 842 N N . ASP A 1 118 ? -35.177 -3.236 -23.125 1.00 126.78 215 ASP A N 1
ATOM 843 C CA . ASP A 1 118 ? -36.188 -2.319 -23.639 1.00 125.24 215 ASP A CA 1
ATOM 844 C C . ASP A 1 118 ? -37.148 -1.886 -22.540 1.00 123.13 215 ASP A C 1
ATOM 845 O O . ASP A 1 118 ? -37.586 -0.730 -22.509 1.00 122.51 215 ASP A O 1
ATOM 850 N N . SER A 1 119 ? -37.488 -2.800 -21.635 1.00 119.21 216 SER A N 1
ATOM 851 C CA . SER A 1 119 ? -38.455 -2.532 -20.583 1.00 122.65 216 SER A CA 1
ATOM 852 C C . SER A 1 119 ? -37.974 -3.149 -19.280 1.00 134.81 216 SER A C 1
ATOM 853 O O . SER A 1 119 ? -37.286 -4.174 -19.276 1.00 136.58 216 SER A O 1
ATOM 856 N N . ALA A 1 120 ? -38.352 -2.516 -18.174 1.00 125.18 217 ALA A N 1
ATOM 857 C CA . ALA A 1 120 ? -38.030 -2.990 -16.838 1.00 121.64 217 ALA A CA 1
ATOM 858 C C . ALA A 1 120 ? -39.321 -3.174 -16.054 1.00 118.90 217 ALA A C 1
ATOM 859 O O . ALA A 1 120 ? -40.229 -2.339 -16.131 1.00 116.19 217 ALA A O 1
ATOM 861 N N . SER A 1 121 ? -39.406 -4.276 -15.316 1.00 122.43 218 SER A N 1
ATOM 862 C CA . SER A 1 121 ? -40.603 -4.556 -14.536 1.00 114.35 218 SER A CA 1
ATOM 863 C C . SER A 1 121 ? -40.801 -3.501 -13.453 1.00 117.10 218 SER A C 1
ATOM 864 O O . SER A 1 121 ? -39.844 -2.908 -12.948 1.00 117.27 218 SER A O 1
ATOM 867 N N . GLU A 1 122 ? -42.070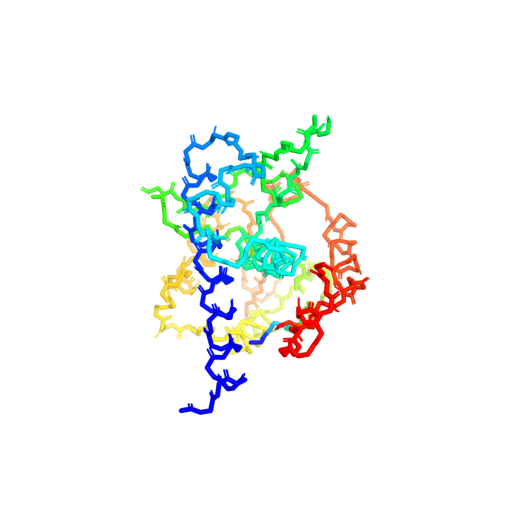 -3.264 -13.106 1.00 129.84 219 GLU A N 1
ATOM 868 C CA . GLU A 1 122 ? -42.389 -2.382 -11.988 1.00 127.66 219 GLU A CA 1
ATOM 869 C C . GLU A 1 122 ? -41.694 -2.840 -10.712 1.00 124.54 219 GLU A C 1
ATOM 870 O O . GLU A 1 122 ? -41.243 -2.017 -9.906 1.00 131.19 219 GLU A O 1
ATOM 876 N N . GLU A 1 123 ? -41.594 -4.158 -10.520 1.00 111.27 220 GLU A N 1
ATOM 877 C CA . GLU A 1 123 ? -40.867 -4.715 -9.385 1.00 99.16 220 GLU A CA 1
ATOM 878 C C . GLU A 1 123 ? -39.415 -4.250 -9.376 1.00 102.79 220 GLU A C 1
ATOM 879 O O . GLU A 1 123 ? -38.924 -3.710 -8.378 1.00 114.30 220 GLU A O 1
ATOM 881 N N . GLU A 1 124 ? -38.710 -4.462 -10.492 1.00 107.55 221 GLU A N 1
ATOM 882 C CA . GLU A 1 124 ? -37.302 -4.085 -10.577 1.00 107.45 221 GLU A CA 1
ATOM 883 C C . GLU A 1 124 ? -37.101 -2.592 -10.364 1.00 101.32 221 GLU A C 1
ATOM 884 O O . GLU A 1 124 ? -36.057 -2.172 -9.853 1.00 98.39 221 GLU A O 1
ATOM 886 N N . ILE A 1 125 ? -38.084 -1.776 -10.743 1.00 102.48 222 ILE A N 1
ATOM 887 C CA . ILE A 1 125 ? -37.961 -0.334 -10.559 1.00 103.29 222 ILE A CA 1
ATOM 888 C C . ILE A 1 125 ? -38.080 0.028 -9.082 1.00 111.76 222 ILE A C 1
ATOM 889 O O . ILE A 1 125 ? -37.248 0.768 -8.543 1.00 112.78 222 ILE A O 1
ATOM 894 N N . TRP A 1 126 ? -39.103 -0.499 -8.401 1.00 120.56 223 TRP A N 1
ATOM 895 C CA . TRP A 1 126 ? -39.271 -0.203 -6.980 1.00 111.45 223 TRP A CA 1
ATOM 896 C C . TRP A 1 126 ? -38.073 -0.668 -6.161 1.00 110.02 223 TRP A C 1
ATOM 897 O O . TRP A 1 126 ? -37.673 0.002 -5.201 1.00 119.86 223 TRP A O 1
ATOM 908 N N . GLU A 1 127 ? -37.490 -1.816 -6.518 1.00 115.77 224 GLU A N 1
ATOM 909 C CA . GLU A 1 127 ? -36.372 -2.342 -5.741 1.00 114.13 224 GLU A CA 1
ATOM 910 C C . GLU A 1 127 ? -35.152 -1.433 -5.827 1.00 108.12 224 GLU A C 1
ATOM 911 O O . GLU A 1 127 ? -34.397 -1.314 -4.854 1.00 114.02 224 GLU A O 1
ATOM 917 N N . GLU A 1 128 ? -34.941 -0.788 -6.978 1.00 106.47 225 GLU A N 1
ATOM 918 C CA . GLU A 1 128 ? -33.890 0.219 -7.075 1.00 108.23 225 GLU A CA 1
ATOM 919 C C . GLU A 1 128 ? -34.257 1.463 -6.278 1.00 104.71 225 GLU A C 1
ATOM 920 O O . GLU A 1 128 ? -33.404 2.045 -5.600 1.00 103.55 225 GLU A O 1
ATOM 926 N N . LEU A 1 129 ? -35.526 1.878 -6.339 1.00 105.94 226 LEU A N 1
ATOM 927 C CA . LEU A 1 129 ? -35.978 3.052 -5.600 1.00 107.85 226 LEU A CA 1
ATOM 928 C C . LEU A 1 129 ? -36.074 2.804 -4.100 1.00 105.99 226 LEU A C 1
ATOM 929 O O . LEU A 1 129 ? -36.010 3.763 -3.325 1.00 101.43 226 LEU A O 1
ATOM 934 N N . GLY A 1 130 ? -36.227 1.549 -3.671 1.00 105.40 227 GLY A N 1
ATOM 935 C CA . GLY A 1 130 ? -36.314 1.268 -2.249 1.00 99.83 227 GLY A CA 1
ATOM 936 C C . GLY A 1 130 ? -34.978 1.339 -1.543 1.00 102.34 227 GLY A C 1
ATOM 937 O O . GLY A 1 130 ? -34.913 1.714 -0.368 1.00 104.70 227 GLY A O 1
ATOM 938 N N . VAL A 1 131 ? -33.899 0.977 -2.241 1.00 101.10 228 VAL A N 1
ATOM 939 C CA . VAL A 1 131 ? -32.556 1.072 -1.683 1.00 96.95 228 VAL A CA 1
ATOM 940 C C . VAL A 1 131 ? -32.121 2.515 -1.457 1.00 96.38 228 VAL A C 1
ATOM 941 O O . VAL A 1 131 ? -31.217 2.765 -0.648 1.00 100.86 228 VAL A O 1
ATOM 945 N N . MET A 1 132 ? -32.770 3.479 -2.110 1.00 99.34 229 MET A N 1
ATOM 946 C CA . MET A 1 132 ? -32.441 4.890 -1.942 1.00 102.52 229 MET A CA 1
ATOM 947 C C . MET A 1 132 ? -33.431 5.631 -1.050 1.00 106.50 229 MET A C 1
ATOM 948 O O . MET A 1 132 ? -33.413 6.866 -1.015 1.00 105.72 229 MET A O 1
ATOM 953 N N . GLY A 1 133 ? -34.302 4.916 -0.344 1.00 118.99 230 GLY A N 1
ATOM 954 C CA . GLY A 1 133 ? -35.197 5.563 0.593 1.00 117.02 230 GLY A CA 1
ATOM 955 C C . GLY A 1 133 ? -36.415 6.212 -0.017 1.00 125.38 230 GLY A C 1
ATOM 956 O O . GLY A 1 133 ? -36.889 7.227 0.504 1.00 121.30 230 GLY A O 1
ATOM 957 N N . VAL A 1 134 ? -36.943 5.655 -1.106 1.00 115.81 231 VAL A N 1
ATOM 958 C CA . VAL A 1 134 ? -38.121 6.187 -1.787 1.00 113.10 231 VAL A CA 1
ATOM 959 C C . VAL A 1 134 ? -39.101 5.027 -1.961 1.00 112.21 231 VAL A C 1
ATOM 960 O O . VAL A 1 134 ? -38.814 4.076 -2.694 1.00 106.10 231 VAL A O 1
ATOM 964 N N . TYR A 1 135 ? -40.255 5.111 -1.290 1.00 118.88 232 TYR A N 1
ATOM 965 C CA . TYR A 1 135 ? -41.171 3.983 -1.145 1.00 114.89 232 TYR A CA 1
ATOM 966 C C . TYR A 1 135 ? -42.587 4.369 -1.546 1.00 118.99 232 TYR A C 1
ATOM 967 O O . TYR A 1 135 ? -43.096 5.415 -1.128 1.00 120.82 232 TYR A O 1
ATOM 976 N N . ASP A 1 136 ? -43.225 3.503 -2.336 1.00 121.47 233 ASP A N 1
ATOM 977 C CA . ASP A 1 136 ? -44.637 3.653 -2.677 1.00 126.96 233 ASP A CA 1
ATOM 978 C C . ASP A 1 136 ? -45.470 3.858 -1.420 1.00 134.99 233 ASP A C 1
ATOM 979 O O . ASP A 1 136 ? -45.408 3.060 -0.481 1.00 141.92 233 ASP A O 1
ATOM 984 N N . GLY A 1 137 ? -46.247 4.937 -1.403 1.00 138.48 234 GLY A N 1
ATOM 985 C CA . GLY A 1 137 ? -47.034 5.259 -0.231 1.00 139.61 234 GLY A CA 1
ATOM 986 C C . GLY A 1 137 ? -46.262 5.946 0.873 1.00 132.28 234 GLY A C 1
ATOM 987 O O . GLY A 1 137 ? -46.597 5.779 2.050 1.00 138.50 234 GLY A O 1
ATOM 988 N N . ARG A 1 138 ? -45.231 6.715 0.528 1.00 130.62 235 ARG A N 1
ATOM 989 C CA . ARG A 1 138 ? -44.457 7.460 1.515 1.00 130.68 235 ARG A CA 1
ATOM 990 C C . ARG A 1 138 ? -43.872 8.684 0.830 1.00 131.42 235 ARG A C 1
ATOM 991 O O . ARG A 1 138 ? -43.005 8.549 -0.037 1.00 127.44 235 ARG A O 1
ATOM 993 N N . GLU A 1 139 ? -44.345 9.867 1.215 1.00 132.10 236 GLU A N 1
ATOM 994 C CA . GLU A 1 139 ? -43.896 11.099 0.580 1.00 130.00 236 GLU A CA 1
ATOM 995 C C . GLU A 1 139 ? -42.459 11.426 0.965 1.00 136.26 236 GLU A C 1
ATOM 996 O O . GLU A 1 139 ? -42.214 12.025 2.018 1.00 139.11 236 GLU A O 1
ATOM 1002 N N . HIS A 1 140 ? -41.503 11.025 0.126 1.00 129.65 237 HIS A N 1
ATOM 1003 C CA . HIS A 1 140 ? -40.125 11.456 0.314 1.00 125.71 237 HIS A CA 1
ATOM 1004 C C . HIS A 1 140 ? -40.052 12.975 0.230 1.00 128.32 237 HIS A C 1
ATOM 1005 O O . HIS A 1 140 ? -40.650 13.593 -0.653 1.00 131.33 237 HIS A O 1
ATOM 1012 N N . THR A 1 141 ? -39.321 13.577 1.168 1.00 125.09 238 THR A N 1
ATOM 1013 C CA . THR A 1 141 ? -39.331 15.030 1.307 1.00 130.58 238 THR A CA 1
ATOM 1014 C C . THR A 1 141 ? -38.828 15.719 0.043 1.00 146.39 238 THR A C 1
ATOM 1015 O O . THR A 1 141 ? -39.474 16.636 -0.4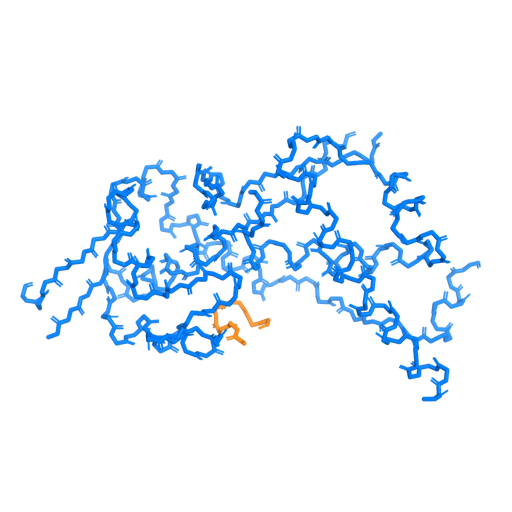78 1.00 157.18 238 THR A O 1
ATOM 1019 N N . VAL A 1 142 ? -37.677 15.288 -0.468 1.00 138.71 239 VAL A N 1
ATOM 1020 C CA . VAL A 1 142 ? -37.080 15.967 -1.613 1.00 134.20 239 VAL A CA 1
ATOM 1021 C C . VAL A 1 142 ? -37.820 15.626 -2.901 1.00 126.91 239 VAL A C 1
ATOM 1022 O O . VAL A 1 142 ? -38.006 16.486 -3.769 1.00 129.89 239 VAL A O 1
ATOM 1026 N N . TYR A 1 143 ? -38.264 14.378 -3.046 1.00 120.11 240 TYR A N 1
ATOM 1027 C CA . TYR A 1 143 ? -38.848 13.922 -4.301 1.00 111.01 240 TYR A CA 1
ATOM 1028 C C . TYR A 1 143 ? -40.370 14.007 -4.313 1.00 115.21 240 TYR A C 1
ATOM 1029 O O . TYR A 1 143 ? -40.964 14.282 -5.362 1.00 120.40 240 TYR A O 1
ATOM 1038 N N . GLY A 1 144 ? -41.015 13.786 -3.177 1.00 119.46 241 GLY A N 1
ATOM 1039 C CA . GLY A 1 144 ? -42.457 13.737 -3.127 1.00 123.32 241 GLY A CA 1
ATOM 1040 C C . GLY A 1 144 ? -42.975 12.314 -3.127 1.00 120.10 241 GLY A C 1
ATOM 1041 O O . GLY A 1 144 ? -42.258 11.354 -2.840 1.00 118.30 241 GLY A O 1
ATOM 1042 N N . GLU A 1 145 ? -44.251 12.186 -3.457 1.00 120.82 242 GLU A N 1
ATOM 1043 C CA . GLU A 1 145 ? -44.862 10.866 -3.573 1.00 121.43 242 GLU A CA 1
ATOM 1044 C C . GLU A 1 145 ? -44.276 10.144 -4.780 1.00 126.62 242 GLU A C 1
ATOM 1045 O O . GLU A 1 145 ? -44.373 10.655 -5.902 1.00 129.52 242 GLU A O 1
ATOM 1051 N N . PRO A 1 146 ? -43.666 8.972 -4.606 1.00 126.62 243 PRO A N 1
ATOM 1052 C CA . PRO A 1 146 ? -43.017 8.295 -5.739 1.00 126.75 243 PRO A CA 1
ATOM 1053 C C . PRO A 1 146 ? -43.989 7.719 -6.756 1.00 127.26 243 PRO A C 1
ATOM 1054 O O . PRO A 1 146 ? -43.859 7.983 -7.954 1.00 123.30 243 PRO A O 1
ATOM 1058 N N . ARG A 1 147 ? -44.947 6.913 -6.290 1.00 134.14 244 ARG A N 1
ATOM 1059 C CA . ARG A 1 147 ? -45.881 6.253 -7.198 1.00 124.72 244 ARG A CA 1
ATOM 1060 C C . ARG A 1 147 ? -46.602 7.263 -8.080 1.00 124.90 244 ARG A C 1
ATOM 1061 O O . ARG A 1 147 ? -46.751 7.049 -9.288 1.00 130.34 244 ARG A O 1
ATOM 1069 N N . LYS A 1 148 ? -47.045 8.376 -7.494 1.00 132.41 245 LYS A N 1
ATOM 1070 C CA . LYS A 1 148 ? -47.759 9.393 -8.258 1.00 133.44 245 LYS A CA 1
ATOM 1071 C C . LYS A 1 148 ? -46.829 10.153 -9.196 1.00 130.81 245 LYS A C 1
ATOM 1072 O O . LYS A 1 148 ? -47.226 10.501 -10.313 1.00 133.62 245 LYS A O 1
ATOM 1078 N N . LEU A 1 149 ? -45.593 10.415 -8.770 1.00 127.59 246 LEU A N 1
ATOM 1079 C CA . LEU A 1 149 ? -44.655 11.139 -9.620 1.00 127.31 246 LEU A CA 1
ATOM 1080 C C . LEU A 1 149 ? -44.150 10.270 -10.764 1.00 126.91 246 LEU A C 1
ATOM 1081 O O . LEU A 1 149 ? -44.002 10.751 -11.891 1.00 125.75 246 LEU A O 1
ATOM 1086 N N . LEU A 1 150 ? -43.869 8.996 -10.493 1.00 126.74 247 LEU A N 1
ATOM 1087 C CA . LEU A 1 150 ? -43.487 8.061 -11.542 1.00 122.96 247 LEU A CA 1
ATOM 1088 C C . LEU A 1 150 ? -44.623 7.901 -12.542 1.00 120.93 247 LEU A C 1
ATOM 1089 O O . LEU A 1 150 ? -44.461 8.198 -13.730 1.00 121.68 247 LEU A O 1
ATOM 1094 N N . THR A 1 151 ? -45.779 7.440 -12.066 1.00 121.92 248 THR A N 1
ATOM 1095 C CA . THR A 1 151 ? -46.913 7.199 -12.946 1.00 124.60 248 THR A CA 1
ATOM 1096 C C . THR A 1 151 ? -47.436 8.505 -13.532 1.00 127.69 248 THR A C 1
ATOM 1097 O O . THR A 1 151 ? -47.128 8.830 -14.681 1.00 129.47 248 THR A O 1
ATOM 1101 N N . GLN A 1 152 ? -48.193 9.277 -12.750 1.00 127.01 249 GLN A N 1
ATOM 1102 C CA . GLN A 1 152 ? -48.934 10.407 -13.305 1.00 128.04 249 GLN A CA 1
ATOM 1103 C C . GLN A 1 152 ? -48.004 11.434 -13.944 1.00 126.12 249 GLN A C 1
ATOM 1104 O O . GLN A 1 152 ? -48.165 11.793 -15.115 1.00 134.04 249 GLN A O 1
ATOM 1110 N N . ASP A 1 153 ? -47.017 11.914 -13.187 1.00 132.39 250 ASP A N 1
ATOM 1111 C CA . ASP A 1 153 ? -46.233 13.059 -13.643 1.00 131.30 250 ASP A CA 1
ATOM 1112 C C . ASP A 1 153 ? -45.437 12.733 -14.902 1.00 122.01 250 ASP A C 1
ATOM 1113 O O . ASP A 1 153 ? -45.497 13.474 -15.890 1.00 129.54 250 ASP A O 1
ATOM 1118 N N . TRP A 1 154 ? -44.702 11.622 -14.898 1.00 120.22 251 TRP A N 1
ATOM 1119 C CA . TRP A 1 154 ? -43.800 11.318 -16.000 1.00 125.93 251 TRP A CA 1
ATOM 1120 C C . TRP A 1 154 ? -44.474 10.607 -17.169 1.00 125.38 251 TRP A C 1
ATOM 1121 O O . TRP A 1 154 ? -43.828 10.407 -18.204 1.00 119.95 251 TRP A O 1
ATOM 1132 N N . VAL A 1 155 ? -45.748 10.232 -17.046 1.00 126.38 252 VAL A N 1
ATOM 1133 C CA . VAL A 1 155 ? -46.468 9.705 -18.202 1.00 120.41 252 VAL A CA 1
ATOM 1134 C C . VAL A 1 155 ? -47.005 10.844 -19.059 1.00 126.39 252 VAL A C 1
ATOM 1135 O O . VAL A 1 155 ? -46.830 10.854 -20.284 1.00 136.88 252 VAL A O 1
ATOM 1139 N N . GLN A 1 156 ? -47.661 11.823 -18.429 1.00 122.57 253 GLN A N 1
ATOM 1140 C CA . GLN A 1 156 ? -48.175 12.967 -19.175 1.00 132.91 253 GLN A CA 1
ATOM 1141 C C . GLN A 1 156 ? -47.046 13.799 -19.770 1.00 137.21 253 GLN A C 1
ATOM 1142 O O . GLN A 1 156 ? -47.192 14.344 -20.870 1.00 156.39 253 GLN A O 1
ATOM 1148 N N . GLU A 1 157 ? -45.917 13.905 -19.068 1.00 131.19 254 GLU A N 1
ATOM 1149 C CA . GLU A 1 157 ? -44.749 14.574 -19.627 1.00 136.90 254 GLU A CA 1
ATOM 1150 C C . GLU A 1 157 ? -44.077 13.764 -20.722 1.00 129.07 254 GLU A C 1
ATOM 1151 O O . GLU A 1 157 ? -43.089 14.236 -21.291 1.00 121.33 254 GLU A O 1
ATOM 1157 N N . ASN A 1 158 ? -44.571 12.558 -21.008 1.00 138.56 255 ASN A N 1
ATOM 1158 C CA . ASN A 1 158 ? -44.069 11.726 -22.101 1.00 132.68 255 ASN A CA 1
ATOM 1159 C C . ASN A 1 158 ? -42.634 11.267 -21.860 1.00 124.31 255 ASN A C 1
ATOM 1160 O O . ASN A 1 158 ? -41.894 10.987 -22.807 1.00 123.46 255 ASN A O 1
ATOM 1165 N N . TYR A 1 159 ? -42.231 11.179 -20.592 1.00 120.88 256 TYR A N 1
ATOM 1166 C CA . TYR A 1 159 ? -40.922 10.644 -20.246 1.00 114.02 256 TYR A CA 1
ATOM 1167 C C . TYR A 1 159 ? -40.935 9.139 -20.025 1.00 109.75 256 TYR A C 1
ATOM 1168 O O . TYR A 1 159 ? -39.884 8.500 -20.153 1.00 109.28 256 TYR A O 1
ATOM 1177 N N . LEU A 1 160 ? -42.092 8.557 -19.711 1.00 110.34 257 LEU A N 1
ATOM 1178 C CA . LEU A 1 160 ? -42.182 7.135 -19.414 1.00 112.86 257 LEU A CA 1
ATOM 1179 C C . LEU A 1 160 ? -43.491 6.575 -19.949 1.00 115.30 257 LEU A C 1
ATOM 1180 O O . LEU A 1 160 ? -44.432 7.314 -20.250 1.00 117.89 257 LEU A O 1
ATOM 1185 N N . GLU A 1 161 ? -43.541 5.248 -20.050 1.00 113.71 258 GLU A N 1
ATOM 1186 C CA . GLU A 1 161 ? -44.745 4.517 -20.423 1.00 123.07 258 GLU A CA 1
ATOM 1187 C C . GLU A 1 161 ? -45.041 3.471 -19.358 1.00 123.19 258 GLU A C 1
ATOM 1188 O O . GLU A 1 161 ? -44.119 2.910 -18.757 1.00 119.73 258 GLU A O 1
ATOM 1194 N N . TYR A 1 162 ? -46.329 3.208 -19.131 1.00 135.77 259 TYR A N 1
ATOM 1195 C CA . TYR A 1 162 ? -46.772 2.356 -18.026 1.00 137.93 259 TYR A CA 1
ATOM 1196 C C . TYR A 1 162 ? -47.958 1.525 -18.511 1.00 137.60 259 TYR A C 1
ATOM 1197 O O . TYR A 1 162 ? -49.086 2.024 -18.569 1.00 145.70 259 TYR A O 1
ATOM 1206 N N . ARG A 1 163 ? -47.702 0.261 -18.854 1.00 128.75 260 ARG A N 1
ATOM 1207 C CA . ARG A 1 163 ? -48.733 -0.623 -19.384 1.00 132.81 260 ARG A CA 1
ATOM 1208 C C . ARG A 1 163 ? -48.663 -1.978 -18.686 1.00 134.15 260 ARG A C 1
ATOM 1209 O O . ARG A 1 163 ? -47.720 -2.277 -17.942 1.00 134.12 260 ARG A O 1
ATOM 1211 N N . GLN A 1 164 ? -49.678 -2.804 -18.953 1.00 135.25 261 GLN A N 1
ATOM 1212 C CA . GLN A 1 164 ? -49.865 -4.073 -18.260 1.00 137.13 261 GLN A CA 1
ATOM 1213 C C . GLN A 1 164 ? -48.811 -5.097 -18.681 1.00 132.75 261 GLN A C 1
ATOM 1214 O O . GLN A 1 164 ? -47.810 -4.771 -19.325 1.00 127.54 261 GLN A O 1
ATOM 1216 N N . VAL A 1 165 ? -49.047 -6.363 -18.328 1.00 140.55 262 VAL A N 1
ATOM 1217 C CA . VAL A 1 165 ? -48.079 -7.433 -18.575 1.00 133.35 262 VAL A CA 1
ATOM 1218 C C . VAL A 1 165 ? -47.905 -7.644 -20.078 1.00 131.61 262 VAL A C 1
ATOM 1219 O O . VAL A 1 165 ? -46.834 -7.329 -20.617 1.00 134.70 262 VAL A O 1
ATOM 1223 N N . PRO A 1 166 ? -48.910 -8.168 -20.807 1.00 135.30 263 PRO A N 1
ATOM 1224 C CA . PRO A 1 166 ? -48.634 -8.622 -22.174 1.00 126.24 263 PRO A CA 1
ATOM 1225 C C . PRO A 1 166 ? -48.312 -7.459 -23.118 1.00 120.24 263 PRO A C 1
ATOM 1226 O O . PRO A 1 166 ? -47.129 -7.255 -23.399 1.00 115.92 263 PRO A O 1
ATOM 1230 N N . ARG A 1 172 ? -48.859 -8.036 -13.439 1.00 129.26 269 ARG A N 1
ATOM 1231 C CA . ARG A 1 172 ? -47.535 -7.445 -13.588 1.00 130.94 269 ARG A CA 1
ATOM 1232 C C . ARG A 1 172 ? -47.590 -6.171 -14.427 1.00 135.01 269 ARG A C 1
ATOM 1233 O O . ARG A 1 172 ? -48.452 -6.011 -15.290 1.00 132.68 269 ARG A O 1
ATOM 1235 N N . TYR A 1 173 ? -46.669 -5.252 -14.154 1.00 143.47 270 TYR A N 1
ATOM 1236 C CA . TYR A 1 173 ? -46.581 -3.998 -14.885 1.00 133.19 270 TYR A CA 1
ATOM 1237 C C . TYR A 1 173 ? -45.120 -3.753 -15.237 1.00 124.59 270 TYR A C 1
ATOM 1238 O O . TYR A 1 173 ? -44.217 -4.432 -14.739 1.00 118.44 270 TYR A O 1
ATOM 1247 N N . GLU A 1 174 ? -44.886 -2.778 -16.112 1.00 120.42 271 GLU A N 1
ATOM 1248 C CA . GLU A 1 174 ? -43.529 -2.493 -16.549 1.00 122.27 271 GLU A CA 1
ATOM 1249 C C . GLU A 1 174 ? -43.431 -1.050 -17.020 1.00 118.72 271 GLU A C 1
ATOM 1250 O O . GLU A 1 174 ? -44.436 -0.402 -17.328 1.00 121.47 271 GLU A O 1
ATOM 1256 N N . PHE A 1 175 ? -42.198 -0.553 -17.058 1.00 113.04 272 PHE A N 1
ATOM 1257 C CA . PHE A 1 175 ? -41.893 0.805 -17.481 1.00 117.27 272 PHE A CA 1
ATOM 1258 C C . PHE A 1 175 ? -41.019 0.774 -18.727 1.00 118.39 272 PHE A C 1
ATOM 1259 O O . PHE A 1 175 ? -40.125 -0.068 -18.848 1.00 119.10 272 PHE A O 1
ATOM 1267 N N . LEU A 1 176 ? -41.290 1.691 -19.653 1.00 109.42 273 LEU A N 1
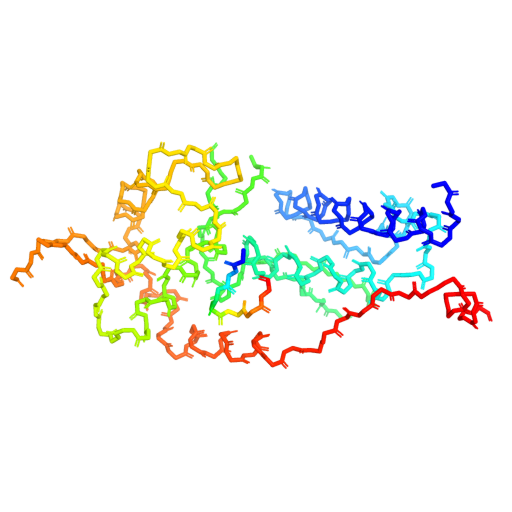ATOM 1268 C CA . LEU A 1 176 ? -40.458 1.884 -20.830 1.00 107.16 273 LEU A CA 1
ATOM 1269 C C . LEU A 1 176 ? -40.224 3.374 -21.027 1.00 101.20 273 LEU A C 1
ATOM 1270 O O . LEU A 1 176 ? -41.027 4.205 -20.595 1.00 104.58 273 LEU A O 1
ATOM 1275 N N . TRP A 1 177 ? -39.111 3.701 -21.680 1.00 91.16 274 TRP A N 1
ATOM 1276 C CA . TRP A 1 177 ? -38.848 5.078 -22.074 1.00 96.16 274 TRP A CA 1
ATOM 1277 C C . TRP A 1 177 ? -40.010 5.619 -22.902 1.00 104.76 274 TRP A C 1
ATOM 1278 O O . TRP A 1 177 ? -40.723 4.872 -23.577 1.00 112.72 274 TRP A O 1
ATOM 1289 N N . GLY A 1 178 ? -40.206 6.932 -22.836 1.00 108.06 275 GLY A N 1
ATOM 1290 C CA . GLY A 1 178 ? -41.257 7.576 -23.587 1.00 114.71 275 GLY A CA 1
ATOM 1291 C C . GLY A 1 178 ? -40.719 8.304 -24.802 1.00 115.80 275 GLY A C 1
ATOM 1292 O O . GLY A 1 178 ? -39.525 8.243 -25.111 1.00 113.75 275 GLY A O 1
ATOM 1293 N N . PRO A 1 179 ? -41.598 9.007 -25.523 1.00 112.23 276 PRO A N 1
ATOM 1294 C CA . PRO A 1 179 ? -41.122 9.780 -26.684 1.00 116.10 276 PRO A CA 1
ATOM 1295 C C . PRO A 1 179 ? -40.219 10.940 -26.302 1.00 118.28 276 PRO A C 1
ATOM 1296 O O . PRO A 1 179 ? -39.206 11.178 -26.973 1.00 116.54 276 PRO A O 1
ATOM 1300 N N . ARG A 1 180 ? -40.556 11.669 -25.235 1.00 124.56 277 ARG A N 1
ATOM 1301 C CA . ARG A 1 180 ? -39.743 12.812 -24.829 1.00 115.60 277 ARG A CA 1
ATOM 1302 C C . ARG A 1 180 ? -38.408 12.377 -24.238 1.00 107.16 277 ARG A C 1
ATOM 1303 O O . ARG A 1 180 ? -37.420 13.114 -24.337 1.00 102.25 277 ARG A O 1
ATOM 1311 N N . ALA A 1 181 ? -38.351 11.192 -23.626 1.00 110.35 278 ALA A N 1
ATOM 1312 C CA . ALA A 1 181 ? -37.077 10.690 -23.124 1.00 108.26 278 ALA A CA 1
ATOM 1313 C C . ALA A 1 181 ? -36.136 10.338 -24.273 1.00 110.06 278 ALA A C 1
ATOM 1314 O O . ALA A 1 181 ? -34.951 10.688 -24.251 1.00 107.65 278 ALA A O 1
ATOM 1316 N N . LEU A 1 182 ? -36.653 9.654 -25.294 1.00 113.04 279 LEU A N 1
ATOM 1317 C CA . LEU A 1 182 ? -35.832 9.313 -26.452 1.00 104.25 279 LEU A CA 1
ATOM 1318 C C . LEU A 1 182 ? -35.451 10.543 -27.266 1.00 104.62 279 LEU A C 1
ATOM 1319 O O . LEU A 1 182 ? -34.471 10.507 -28.020 1.00 102.66 279 LEU A O 1
ATOM 1324 N N . ALA A 1 183 ? -36.213 11.629 -27.140 1.00 106.44 280 ALA A N 1
ATOM 1325 C CA . ALA A 1 183 ? -35.935 12.826 -27.926 1.00 103.67 280 ALA A CA 1
ATOM 1326 C C . ALA A 1 183 ? -34.835 13.681 -27.311 1.00 117.76 280 ALA A C 1
ATOM 1327 O O . ALA A 1 183 ? -34.065 14.310 -28.046 1.00 113.17 280 ALA A O 1
ATOM 1329 N N . GLU A 1 184 ? -34.739 13.710 -25.979 1.00 113.37 281 GLU A N 1
ATOM 1330 C CA . GLU A 1 184 ? -33.789 14.575 -25.292 1.00 105.42 281 GLU A CA 1
ATOM 1331 C C . GLU A 1 184 ? -32.509 13.864 -24.866 1.00 106.36 281 GLU A C 1
ATOM 1332 O O . GLU A 1 184 ? -31.509 14.538 -24.596 1.00 108.16 281 GLU A O 1
ATOM 1338 N N . THR A 1 185 ? -3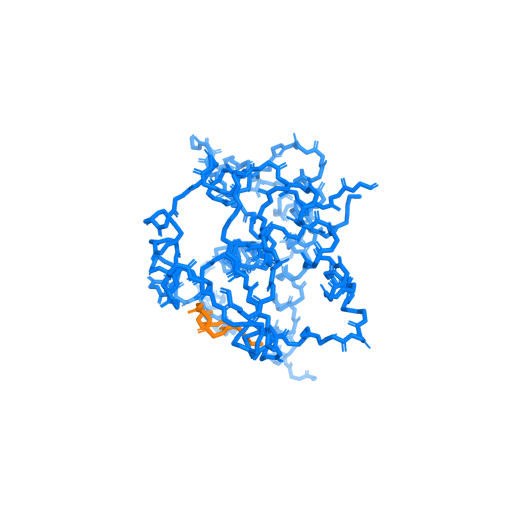2.511 12.534 -24.798 1.00 109.31 282 THR A N 1
ATOM 1339 C CA . THR A 1 185 ? -31.299 11.778 -24.514 1.00 127.15 282 THR A CA 1
ATOM 1340 C C . THR A 1 185 ? -31.429 10.404 -25.159 1.00 118.15 282 THR A C 1
ATOM 1341 O O . THR A 1 185 ? -32.412 10.105 -25.841 1.00 120.10 282 THR A O 1
ATOM 1345 N N . SER A 1 186 ? -30.419 9.562 -24.949 1.00 101.71 283 SER A N 1
ATOM 1346 C CA . SER A 1 186 ? -30.394 8.249 -25.572 1.00 96.16 283 SER A CA 1
ATOM 1347 C C . SER A 1 186 ? -29.999 7.198 -24.545 1.00 96.28 283 SER A C 1
ATOM 1348 O O . SER A 1 186 ? -29.535 7.509 -23.445 1.00 100.28 283 SER A O 1
ATOM 1351 N N . TYR A 1 187 ? -30.221 5.937 -24.922 1.00 94.51 284 TYR A N 1
ATOM 1352 C CA . TYR A 1 187 ? -29.731 4.819 -24.124 1.00 97.21 284 TYR A CA 1
ATOM 1353 C C . TYR A 1 187 ? -28.222 4.893 -23.941 1.00 88.96 284 TYR A C 1
ATOM 1354 O O . TYR A 1 187 ? -27.702 4.593 -22.860 1.00 93.68 284 TYR A O 1
ATOM 1363 N N . VAL A 1 188 ? -27.502 5.290 -24.992 1.00 91.88 285 VAL A N 1
ATOM 1364 C CA . VAL A 1 188 ? -26.047 5.353 -24.932 1.00 89.32 285 VAL A CA 1
ATOM 1365 C C . VAL A 1 188 ? -25.562 6.571 -24.154 1.00 84.69 285 VAL A C 1
ATOM 1366 O O . VAL A 1 188 ? -24.507 6.506 -23.509 1.00 89.12 285 VAL A O 1
ATOM 1370 N N . LYS A 1 189 ? -26.313 7.672 -24.169 1.00 85.24 286 LYS A N 1
ATOM 1371 C CA . LYS A 1 189 ? -25.906 8.838 -23.396 1.00 93.24 286 LYS A CA 1
ATOM 1372 C C . LYS A 1 189 ? -26.140 8.643 -21.903 1.00 95.90 286 LYS A C 1
ATOM 1373 O O . LYS A 1 189 ? -25.362 9.150 -21.088 1.00 90.15 286 LYS A O 1
ATOM 1375 N N . VAL A 1 190 ? -27.193 7.915 -21.525 1.00 95.92 287 VAL A N 1
ATOM 1376 C CA . VAL A 1 190 ? -27.445 7.648 -20.112 1.00 87.88 287 VAL A CA 1
ATOM 1377 C C . VAL A 1 190 ? -26.442 6.635 -19.576 1.00 84.88 287 VAL A C 1
ATOM 1378 O O . VAL A 1 190 ? -25.807 6.853 -18.537 1.00 102.90 287 VAL A O 1
ATOM 1382 N N . LEU A 1 191 ? -26.286 5.512 -20.282 1.00 78.61 288 LEU A N 1
ATOM 1383 C CA . LEU A 1 191 ? -25.388 4.446 -19.853 1.00 77.99 288 LEU A CA 1
ATOM 1384 C C . LEU A 1 191 ? -23.935 4.890 -19.762 1.00 84.61 288 LEU A C 1
ATOM 1385 O O . LEU A 1 191 ? -23.141 4.214 -19.095 1.00 94.87 288 LEU A O 1
ATOM 1390 N N . GLU A 1 192 ? -23.566 5.991 -20.416 1.00 81.43 289 GLU A N 1
ATOM 1391 C CA . GLU A 1 192 ? -22.242 6.575 -20.258 1.00 91.03 289 GLU A CA 1
ATOM 1392 C C . GLU A 1 192 ? -22.172 7.582 -19.118 1.00 103.06 289 GLU A C 1
ATOM 1393 O O . GLU A 1 192 ? -21.100 7.766 -18.532 1.00 110.28 289 GLU A O 1
ATOM 1399 N N . HIS A 1 193 ? -23.287 8.238 -18.792 1.00 109.07 290 HIS A N 1
ATOM 1400 C CA . HIS A 1 193 ? -23.343 9.032 -17.570 1.00 103.36 290 HIS A CA 1
ATOM 1401 C C . HIS A 1 193 ? -23.206 8.136 -16.346 1.00 97.13 290 HIS A C 1
ATOM 1402 O O . HIS A 1 193 ? -22.595 8.527 -15.346 1.00 111.81 290 HIS A O 1
ATOM 1409 N N . VAL A 1 194 ? -23.758 6.923 -16.417 1.00 88.02 291 VAL A N 1
ATOM 1410 C CA . VAL A 1 194 ? -23.596 5.954 -15.337 1.00 84.04 291 VAL A CA 1
ATOM 1411 C C . VAL A 1 194 ? -22.151 5.490 -15.238 1.00 91.76 291 VAL A C 1
ATOM 1412 O O . VAL A 1 194 ? -21.630 5.276 -14.136 1.00 104.43 291 VAL A O 1
ATOM 1416 N N . VAL A 1 195 ? -21.474 5.340 -16.376 1.00 92.30 292 VAL A N 1
ATOM 1417 C CA . VAL A 1 195 ? -20.087 4.888 -16.371 1.00 96.03 292 VAL A CA 1
ATOM 1418 C C . VAL A 1 195 ? -19.152 6.004 -15.921 1.00 104.16 292 VAL A C 1
ATOM 1419 O O . VAL A 1 195 ? -18.204 5.766 -15.164 1.00 108.69 292 VAL A O 1
ATOM 1423 N N . ARG A 1 196 ? -19.409 7.238 -16.362 1.00 123.88 293 ARG A N 1
ATOM 1424 C CA . ARG A 1 196 ? -18.552 8.354 -15.976 1.00 135.97 293 ARG A CA 1
ATOM 1425 C C . ARG A 1 196 ? -18.659 8.657 -14.488 1.00 125.17 293 ARG A C 1
ATOM 1426 O O . ARG A 1 196 ? -17.676 9.082 -13.871 1.00 127.74 293 ARG A O 1
ATOM 1434 N N . VAL A 1 197 ? -19.833 8.446 -13.895 1.00 109.78 294 VAL A N 1
ATOM 1435 C CA . VAL A 1 197 ? -19.999 8.742 -12.478 1.00 104.65 294 VAL A CA 1
ATOM 1436 C C . VAL A 1 197 ? -19.525 7.575 -11.621 1.00 104.02 294 VAL A C 1
ATOM 1437 O O . VAL A 1 197 ? -18.929 7.778 -10.557 1.00 108.83 294 VAL A O 1
ATOM 1441 N N . ASN A 1 198 ? -19.772 6.339 -12.065 1.00 100.58 295 ASN A N 1
ATOM 1442 C CA . ASN A 1 198 ? -19.217 5.179 -11.374 1.00 98.87 295 ASN A CA 1
ATOM 1443 C C . ASN A 1 198 ? -17.693 5.185 -11.355 1.00 108.69 295 ASN A C 1
ATOM 1444 O O . ASN A 1 198 ? -17.097 4.449 -10.560 1.00 111.93 295 ASN A O 1
ATOM 1449 N N . ALA A 1 199 ? -17.053 5.997 -12.199 1.00 124.15 296 ALA A N 1
ATOM 1450 C CA . ALA A 1 199 ? -15.600 6.078 -12.285 1.00 132.73 296 ALA A CA 1
ATOM 1451 C C . ALA A 1 199 ? -15.093 7.469 -11.919 1.00 137.66 296 ALA A C 1
ATOM 1452 O O . ALA A 1 199 ? -14.086 7.932 -12.456 1.00 151.67 296 ALA A O 1
ATOM 1454 N N . ARG A 1 200 ? -15.784 8.146 -11.007 1.00 120.69 297 ARG A N 1
ATOM 1455 C CA . ARG A 1 200 ? -15.383 9.475 -10.575 1.00 117.78 297 ARG A CA 1
ATOM 1456 C C . ARG A 1 200 ? -14.269 9.388 -9.531 1.00 118.07 297 ARG A C 1
ATOM 1457 O O . ARG A 1 200 ? -14.085 8.366 -8.864 1.00 117.80 297 ARG A O 1
ATOM 1465 N N . VAL A 1 201 ? -13.522 10.479 -9.394 1.00 128.85 298 VAL A N 1
ATOM 1466 C CA . VAL A 1 201 ? -12.504 10.583 -8.353 1.00 138.07 298 VAL A CA 1
ATOM 1467 C C . VAL A 1 201 ? -13.201 10.868 -7.029 1.00 127.85 298 VAL A C 1
ATOM 1468 O O . VAL A 1 201 ? -13.854 11.906 -6.870 1.00 124.49 298 VAL A O 1
ATOM 1472 N N . ARG A 1 202 ? -13.065 9.950 -6.077 1.00 131.34 299 ARG A N 1
ATOM 1473 C CA . ARG A 1 202 ? -13.798 10.034 -4.819 1.00 128.01 299 ARG A CA 1
ATOM 1474 C C . ARG A 1 202 ? -13.091 10.977 -3.857 1.00 141.57 299 ARG A C 1
ATOM 1475 O O . ARG A 1 202 ? -11.941 10.739 -3.476 1.00 142.34 299 ARG A O 1
ATOM 1483 N N . ILE A 1 203 ? -13.783 12.042 -3.467 1.00 127.31 300 ILE A N 1
ATOM 1484 C CA . ILE A 1 203 ? -13.237 13.024 -2.539 1.00 119.97 300 ILE A CA 1
ATOM 1485 C C . ILE A 1 203 ? -13.365 12.495 -1.116 1.00 123.39 300 ILE A C 1
ATOM 1486 O O . ILE A 1 203 ? -14.406 11.950 -0.729 1.00 120.56 300 ILE A O 1
ATOM 1491 N N . ALA A 1 204 ? -12.301 12.645 -0.333 1.00 135.90 301 ALA A N 1
ATOM 1492 C CA . ALA A 1 204 ? -12.301 12.274 1.074 1.00 126.03 301 ALA A CA 1
ATOM 1493 C C . ALA A 1 204 ? -12.102 13.521 1.922 1.00 121.17 301 ALA A C 1
ATOM 1494 O O . ALA A 1 204 ? -11.276 14.378 1.594 1.00 123.26 301 ALA A O 1
ATOM 1496 N N . TYR A 1 205 ? -12.868 13.620 3.004 1.00 105.51 302 TYR A N 1
ATOM 1497 C CA . TYR A 1 205 ? -12.757 14.775 3.879 1.00 97.55 302 TYR A CA 1
ATOM 1498 C C . TYR A 1 205 ? -11.348 14.869 4.445 1.00 103.43 302 TYR A C 1
ATOM 1499 O O . TYR A 1 205 ? -10.727 13.839 4.757 1.00 111.97 302 TYR A O 1
ATOM 1508 N N . PRO A 1 206 ? -10.789 16.067 4.579 1.00 98.99 303 PRO A N 1
ATOM 1509 C CA . PRO A 1 206 ? -9.450 16.207 5.144 1.00 105.05 303 PRO A CA 1
ATOM 1510 C C . PRO A 1 206 ? -9.471 16.182 6.664 1.00 109.24 303 PRO A C 1
ATOM 1511 O O . PRO A 1 206 ? -10.437 16.603 7.305 1.00 105.90 303 PRO A O 1
ATOM 1515 N N . SER A 1 207 ? -8.383 15.677 7.238 1.00 112.17 304 SER A N 1
ATOM 1516 C CA . SER A 1 207 ? -8.180 15.809 8.671 1.00 113.14 304 SER A CA 1
ATOM 1517 C C . SER A 1 207 ? -7.778 17.247 8.998 1.00 114.36 304 SER A C 1
ATOM 1518 O O . SER A 1 207 ? -7.643 18.102 8.116 1.00 111.36 304 SER A O 1
ATOM 1521 N N . LEU A 1 208 ? -7.579 17.518 10.289 1.00 117.46 305 LEU A N 1
ATOM 1522 C CA . LEU A 1 208 ? -7.173 18.859 10.694 1.00 116.56 305 LEU A CA 1
ATOM 1523 C C . LEU A 1 208 ? -5.709 19.110 10.356 1.00 118.09 305 LEU A C 1
ATOM 1524 O O . LEU A 1 208 ? -5.342 20.215 9.941 1.00 118.79 305 LEU A O 1
ATOM 1529 N N . ARG A 1 209 ? -4.860 18.092 10.524 1.00 120.25 306 ARG A N 1
ATOM 1530 C CA . ARG A 1 209 ? -3.454 18.219 10.153 1.00 123.98 306 ARG A CA 1
ATOM 1531 C C . ARG A 1 209 ? -3.305 18.472 8.658 1.00 127.52 306 ARG A C 1
ATOM 1532 O O . ARG A 1 209 ? -2.516 19.325 8.234 1.00 132.11 306 ARG A O 1
ATOM 1540 N N . GLU A 1 210 ? -4.062 17.735 7.842 1.00 123.30 307 GLU A N 1
ATOM 1541 C CA . GLU A 1 210 ? -3.993 17.914 6.396 1.00 120.03 307 GLU A CA 1
ATOM 1542 C C . GLU A 1 210 ? -4.482 19.298 5.990 1.00 120.04 307 GLU A C 1
ATOM 1543 O O . GLU A 1 210 ? -3.832 19.994 5.202 1.00 121.39 307 GLU A O 1
ATOM 1549 N N . ALA A 1 211 ? -5.631 19.718 6.526 1.00 117.93 308 ALA A N 1
ATOM 1550 C CA . ALA A 1 211 ? -6.217 20.988 6.114 1.00 121.72 308 ALA A CA 1
ATOM 1551 C C . ALA A 1 211 ? -5.323 22.162 6.493 1.00 123.89 308 ALA A C 1
ATOM 1552 O O . ALA A 1 211 ? -5.268 23.166 5.773 1.00 126.60 308 ALA A O 1
ATOM 1554 N N . ALA A 1 212 ? -4.605 22.051 7.612 1.00 122.70 309 ALA A N 1
ATOM 1555 C CA . ALA A 1 212 ? -3.692 23.115 8.009 1.00 131.36 309 ALA A CA 1
ATOM 1556 C C . ALA A 1 212 ? -2.397 23.086 7.206 1.00 138.06 309 ALA A C 1
ATOM 1557 O O . ALA A 1 212 ? -1.769 24.135 7.023 1.00 141.76 309 ALA A O 1
ATOM 1559 N N . LEU A 1 213 ? -1.986 21.909 6.721 1.00 133.90 310 LEU A N 1
ATOM 1560 C CA . LEU A 1 213 ? -0.789 21.828 5.887 1.00 134.54 310 LEU A CA 1
ATOM 1561 C C . LEU A 1 213 ? -0.928 22.667 4.623 1.00 136.07 310 LEU A C 1
ATOM 1562 O O . LEU A 1 213 ? 0.067 23.192 4.111 1.00 144.66 310 LEU A O 1
ATOM 1567 N N . LEU A 1 214 ? -2.153 22.819 4.116 1.00 130.89 311 LEU A N 1
ATOM 1568 C CA . LEU A 1 214 ? -2.402 23.542 2.869 1.00 130.46 311 LEU A CA 1
ATOM 1569 C C . LEU A 1 214 ? -2.622 25.017 3.197 1.00 132.49 311 LEU A C 1
ATOM 1570 O O . LEU A 1 214 ? -3.740 25.538 3.176 1.00 132.67 311 LEU A O 1
ATOM 1575 N N . GLU A 1 215 ? -1.520 25.693 3.510 1.00 131.26 312 GLU A N 1
ATOM 1576 C CA . G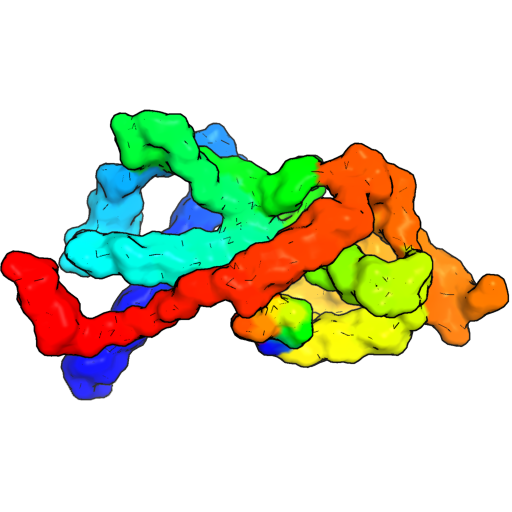LU A 1 215 ? -1.531 27.114 3.845 1.00 129.28 312 GLU A CA 1
ATOM 1577 C C . GLU A 1 215 ? -0.106 27.657 3.861 1.00 132.04 312 GLU A C 1
ATOM 1578 O O . GLU A 1 215 ? 0.859 26.891 3.860 1.00 134.40 312 GLU A O 1
ATOM 1580 N N . TYR B 2 1 ? -29.010 5.142 -0.318 1.00 109.32 1 TYR B N 1
ATOM 1581 C CA . TYR B 2 1 ? -28.022 4.470 -1.156 1.00 105.00 1 TYR B CA 1
ATOM 1582 C C . TYR B 2 1 ? -28.557 4.228 -2.561 1.00 109.47 1 TYR B C 1
ATOM 1583 O O . TYR B 2 1 ? -29.607 3.613 -2.741 1.00 107.08 1 TYR B O 1
ATOM 1592 N N . ILE B 2 2 ? -27.824 4.717 -3.553 1.00 123.87 2 ILE B N 1
ATOM 1593 C CA . ILE B 2 2 ? -28.164 4.552 -4.957 1.00 128.92 2 ILE B CA 1
ATOM 1594 C C . ILE B 2 2 ? -27.214 3.500 -5.514 1.00 121.03 2 ILE B C 1
ATOM 1595 O O . ILE B 2 2 ? -25.992 3.698 -5.534 1.00 133.36 2 ILE B O 1
ATOM 1600 N N . ARG B 2 3 ? -27.761 2.366 -5.944 1.00 100.25 3 ARG B N 1
ATOM 1601 C CA . ARG B 2 3 ? -26.917 1.295 -6.461 1.00 99.96 3 ARG B CA 1
ATOM 1602 C C . ARG B 2 3 ? -26.699 1.382 -7.965 1.00 113.00 3 ARG B C 1
ATOM 1603 O O . ARG B 2 3 ? -26.167 0.433 -8.551 1.00 117.90 3 ARG B O 1
ATOM 1611 N N . LEU B 2 4 ? -27.095 2.484 -8.597 1.00 108.59 4 LEU B N 1
ATOM 1612 C CA . LEU B 2 4 ? -26.694 2.740 -9.971 1.00 102.78 4 LEU B CA 1
ATOM 1613 C C . LEU B 2 4 ? -25.235 3.172 -9.969 1.00 102.19 4 LEU B C 1
ATOM 1614 O O . LEU B 2 4 ? -24.348 2.397 -10.335 1.00 116.77 4 LEU B O 1
ATOM 1619 N N . TYR B 2 5 ? -24.982 4.408 -9.558 1.00 98.12 5 TYR B N 1
ATOM 1620 C CA . TYR B 2 5 ? -23.648 4.847 -9.171 1.00 100.25 5 TYR B CA 1
ATOM 1621 C C . TYR B 2 5 ? -23.549 4.769 -7.652 1.00 109.74 5 TYR B C 1
ATOM 1622 O O . TYR B 2 5 ? -24.349 5.389 -6.946 1.00 120.63 5 TYR B O 1
ATOM 1631 N N . ASP B 2 6 ? -22.581 4.007 -7.146 1.00 110.18 6 ASP B N 1
ATOM 1632 C CA . ASP B 2 6 ? -22.535 3.726 -5.713 1.00 117.36 6 ASP B CA 1
ATOM 1633 C C . ASP B 2 6 ? -22.169 4.998 -4.956 1.00 110.21 6 ASP B C 1
ATOM 1634 O O . ASP B 2 6 ? -21.021 5.452 -4.971 1.00 109.80 6 ASP B O 1
ATOM 1639 N N . TYR B 2 7 ? -23.165 5.580 -4.303 1.00 105.07 7 TYR B N 1
ATOM 1640 C CA . TYR B 2 7 ? -23.035 6.852 -3.606 1.00 104.96 7 TYR B CA 1
ATOM 1641 C C . TYR B 2 7 ? -24.125 6.923 -2.550 1.00 116.21 7 TYR B C 1
ATOM 1642 O O . TYR B 2 7 ? -25.069 6.135 -2.580 1.00 114.79 7 TYR B O 1
#

Organism: Homo sapiens (NCBI:txid9606)